Protein AF-0000000069408053 (afdb_homodimer)

Foldseek 3Di:
DPPPPPVPVQAAEEEEEEAELAPVCPPVNSVVVLVVVLVVLVVHPQLVPRYFYWYWYDAPDIDTQAARPRDRDSVVVNVSSVPDDRDYHHHPLVNSVCCCVPPRCDVVRPHDPVHYYHYDYDPVNVVVVVVVVVVVVVVD/DPPPPPPPVQAAEEEEEEAELAPVCPPVNSVVVLVVVLVVLVPHPQLVPRYFYWYWYDAPDIDTQAARPRDRDSVVVNVSSVPDDRDYHHHPLVNSVCCCVPPRCDVVRPHDPVHYYHYDYDPVNVVVVVVVVVVVVVVD

Secondary structure (DSSP, 8-state):
------------EEEEEEEE-SGGGHHHHHHHHHHHHHHHHHHS-TTTTSEEEEEEEESSSEEEEE-TTS-SSHHHHHHHHHTPPP------HHHHHHHIIIIISSGGGT--TTS-EEEEE-HHHHHHHHHHHHHHHHH-/------------EEEEEEEE-SGGGHHHHHHHHHHHHHHHHHHS-TTTTSEEEEEEEESSSEEEEE-TTS-SSHHHHHHHHHTPPP------HHHHHHHIIIIISSGGGT--TTS-EEEEE-HHHHHHHHHHHHHHHHH-

pLDDT: mean 85.78, std 17.37, range [21.14, 98.81]

Radius of gyration: 17.96 Å; Cα contacts (8 Å, |Δi|>4): 522; chains: 2; bounding box: 40×48×62 Å

Solvent-accessible surface area (backbone atoms only — not comparable to full-atom values): 14972 Å² total; per-residue (Å²): 130,77,76,65,74,65,76,64,76,65,54,53,30,38,33,38,40,43,41,61,33,17,50,89,54,39,70,70,53,41,50,43,52,48,53,43,51,43,56,48,49,72,64,47,49,25,69,81,64,32,33,32,57,23,34,34,39,18,13,65,56,66,44,80,72,41,42,27,64,69,56,67,40,49,66,55,47,43,55,53,55,74,62,61,76,84,75,40,50,49,78,33,51,63,57,36,52,50,42,47,58,72,54,44,63,26,63,92,30,46,38,51,90,91,38,51,55,39,51,38,41,30,50,63,47,47,51,52,26,48,53,37,42,53,53,54,58,72,73,107,131,80,75,64,75,63,76,65,77,65,53,54,29,39,34,37,38,44,41,61,34,17,50,90,54,39,71,69,53,44,52,43,52,48,51,44,50,43,56,48,49,73,63,48,49,25,68,81,64,33,32,32,55,23,33,33,38,18,12,64,56,68,44,79,73,44,44,28,65,69,56,68,40,51,66,55,47,43,53,52,55,74,60,61,75,83,74,41,51,48,79,34,52,64,57,38,52,50,42,46,58,74,53,45,65,27,65,92,29,46,37,52,91,92,38,52,56,38,51,40,40,32,51,64,48,47,51,52,25,49,53,39,40,52,52,53,58,72,75,105

Nearest PDB structures (foldseek):
  4neh-assembly1_A  TM=9.226E-01  e=5.381E-08  Homo sapiens
  4dmu-assembly5_J  TM=8.460E-01  e=9.816E-07  Homo sapiens
  1m10-assembly1_A  TM=8.809E-01  e=1.542E-06  Homo sapiens
  8zjf-assembly1_A  TM=8.168E-01  e=1.191E-06  Homo sapiens
  1ijb-assembly1_A  TM=8.916E-01  e=4.926E-06  Homo sapiens

Organism: NCBI:txid2607531

Structure (mmCIF, N/CA/C/O backbone):
data_AF-0000000069408053-model_v1
#
loop_
_entity.id
_entity.type
_entity.pdbx_description
1 polymer 'Collagen alpha-1(XIV) chain-like isoform X2'
#
loop_
_atom_site.group_PDB
_atom_site.id
_atom_site.type_symbol
_atom_site.label_atom_id
_atom_site.label_alt_id
_atom_site.label_comp_id
_atom_site.label_asym_id
_atom_site.label_entity_id
_atom_site.label_seq_id
_atom_site.pdbx_PDB_ins_code
_atom_site.Cartn_x
_atom_site.Cartn_y
_atom_site.Cartn_z
_atom_site.occupancy
_atom_site.B_iso_or_equiv
_atom_site.auth_seq_id
_atom_site.auth_comp_id
_atom_site.auth_asym_id
_atom_site.auth_atom_id
_atom_site.pdbx_PDB_model_num
ATOM 1 N N . MET A 1 1 ? -5.301 24.938 -27.953 1 21.14 1 MET A N 1
ATOM 2 C CA . MET A 1 1 ? -4.602 25.016 -26.672 1 21.14 1 MET A CA 1
ATOM 3 C C . MET A 1 1 ? -4.613 23.672 -25.953 1 21.14 1 MET A C 1
ATOM 5 O O . MET A 1 1 ? -5.652 23.25 -25.453 1 21.14 1 MET A O 1
ATOM 9 N N . THR A 1 2 ? -3.906 22.719 -26.469 1 25.31 2 THR A N 1
ATOM 10 C CA . THR A 1 2 ? -3.824 21.328 -26.047 1 25.31 2 THR A CA 1
ATOM 11 C C . THR A 1 2 ? -3.465 21.234 -24.562 1 25.31 2 THR A C 1
ATOM 13 O O . THR A 1 2 ? -2.553 21.922 -24.094 1 25.31 2 THR A O 1
ATOM 16 N N . THR A 1 3 ? -4.43 21.281 -23.719 1 26.8 3 THR A N 1
ATOM 17 C CA . THR A 1 3 ? -4.223 21.156 -22.281 1 26.8 3 THR A CA 1
ATOM 18 C C . THR A 1 3 ? -3.199 20.062 -21.969 1 26.8 3 THR A C 1
ATOM 20 O O . THR A 1 3 ? -3.377 18.906 -22.359 1 26.8 3 THR A O 1
ATOM 23 N N . LYS A 1 4 ? -1.946 20.422 -22.234 1 25.92 4 LYS A N 1
ATOM 24 C CA . LYS A 1 4 ? -0.825 19.547 -21.891 1 25.92 4 LYS A CA 1
ATOM 25 C C . LYS A 1 4 ? -1.098 18.781 -20.609 1 25.92 4 LYS A C 1
ATOM 27 O O . LYS A 1 4 ? -1.439 19.375 -19.578 1 25.92 4 LYS A O 1
ATOM 32 N N . ARG A 1 5 ? -1.785 17.703 -20.672 1 30.45 5 ARG A N 1
ATOM 33 C CA . ARG A 1 5 ? -1.717 16.859 -19.484 1 30.45 5 ARG A CA 1
ATOM 34 C C . ARG A 1 5 ? -0.388 17.047 -18.766 1 30.45 5 ARG A C 1
ATOM 36 O O . ARG A 1 5 ? 0.677 16.828 -19.344 1 30.45 5 ARG A O 1
ATOM 43 N N . GLY A 1 6 ? -0.133 18.172 -18.172 1 31.03 6 GLY A N 1
ATOM 44 C CA . GLY A 1 6 ? 1.115 18.422 -17.469 1 31.03 6 GLY A CA 1
ATOM 45 C C . GLY A 1 6 ? 1.799 17.156 -16.984 1 31.03 6 GLY A C 1
ATOM 46 O O . GLY A 1 6 ? 1.146 16.125 -16.797 1 31.03 6 GLY A O 1
ATOM 47 N N . ASP A 1 7 ? 3.088 16.906 -17.438 1 34.47 7 ASP A N 1
ATOM 48 C CA . ASP A 1 7 ? 4.016 15.875 -16.969 1 34.47 7 ASP A CA 1
ATOM 49 C C . ASP A 1 7 ? 3.775 15.539 -15.5 1 34.47 7 ASP A C 1
ATOM 51 O O . ASP A 1 7 ? 3.938 16.391 -14.633 1 34.47 7 ASP A O 1
ATOM 55 N N . CYS A 1 8 ? 2.635 15.25 -15.156 1 38.16 8 CYS A N 1
ATOM 56 C CA . CYS A 1 8 ? 2.531 14.805 -13.773 1 38.16 8 CYS A CA 1
ATOM 57 C C . CYS A 1 8 ? 3.889 14.352 -13.242 1 38.16 8 CYS A C 1
ATOM 59 O O . CYS A 1 8 ? 4.531 13.484 -13.828 1 38.16 8 CYS A O 1
ATOM 61 N N . GLY A 1 9 ? 4.785 15.258 -13.117 1 42.94 9 GLY A N 1
ATOM 62 C CA . GLY A 1 9 ? 6.066 14.898 -12.531 1 42.94 9 GLY A CA 1
ATOM 63 C C . GLY A 1 9 ? 6.031 13.586 -11.773 1 42.94 9 GLY A C 1
ATOM 64 O O . GLY A 1 9 ? 5.438 13.492 -10.703 1 42.94 9 GLY A O 1
ATOM 65 N N . ALA A 1 10 ? 5.98 12.492 -12.586 1 54.16 10 ALA A N 1
ATOM 66 C CA . ALA A 1 10 ? 5.988 11.102 -12.141 1 54.16 10 ALA A CA 1
ATOM 67 C C . ALA A 1 10 ? 6.98 10.898 -11 1 54.16 10 ALA A C 1
ATOM 69 O O . ALA A 1 10 ? 8.086 11.445 -11.023 1 54.16 10 ALA A O 1
ATOM 70 N N . THR A 1 11 ? 6.398 10.75 -9.805 1 68.94 11 THR A N 1
ATOM 71 C CA . THR A 1 11 ? 7.223 10.508 -8.625 1 68.94 11 THR A CA 1
ATOM 72 C C . THR A 1 11 ? 7.895 9.141 -8.703 1 68.94 11 THR A C 1
ATOM 74 O O . THR A 1 11 ? 7.285 8.172 -9.156 1 68.94 11 THR A O 1
ATOM 77 N N . GLU A 1 12 ? 9.211 9.219 -8.625 1 85.19 12 GLU A N 1
ATOM 78 C CA . GLU A 1 12 ? 10.023 8.008 -8.594 1 85.19 12 GLU A CA 1
ATOM 79 C C . GLU A 1 12 ? 9.711 7.164 -7.363 1 85.19 12 GLU A C 1
ATOM 81 O O . GLU A 1 12 ? 9.531 7.703 -6.266 1 85.19 12 GLU A O 1
ATOM 86 N N . SER A 1 13 ? 9.453 5.93 -7.645 1 90 13 SER A N 1
ATOM 87 C CA . SER A 1 13 ? 9.219 5.066 -6.492 1 90 13 SER A CA 1
ATOM 88 C C . SER A 1 13 ? 9.508 3.607 -6.824 1 90 13 SER A C 1
ATOM 90 O O . SER A 1 13 ? 9.422 3.199 -7.984 1 90 13 SER A O 1
ATOM 92 N N . ASP A 1 14 ? 9.984 2.91 -5.828 1 92.75 14 ASP A N 1
ATOM 93 C CA . ASP A 1 14 ? 10.094 1.455 -5.883 1 92.75 14 ASP A CA 1
ATOM 94 C C . ASP A 1 14 ? 8.977 0.79 -5.078 1 92.75 14 ASP A C 1
ATOM 96 O O . ASP A 1 14 ? 8.891 0.97 -3.863 1 92.75 14 ASP A O 1
ATOM 100 N N . ILE A 1 15 ? 8.102 0.075 -5.82 1 93.25 15 ILE A N 1
ATOM 101 C CA . ILE A 1 15 ? 6.898 -0.473 -5.211 1 93.25 15 ILE A CA 1
ATOM 102 C C . ILE A 1 15 ? 6.969 -1.998 -5.207 1 93.25 15 ILE A C 1
ATOM 104 O O . ILE A 1 15 ? 7.266 -2.615 -6.23 1 93.25 15 ILE A O 1
ATOM 108 N N . ILE A 1 16 ? 6.754 -2.615 -4.047 1 94.69 16 ILE A N 1
ATOM 109 C CA . ILE A 1 16 ? 6.637 -4.066 -3.975 1 94.69 16 ILE A CA 1
ATOM 110 C C . ILE A 1 16 ? 5.242 -4.449 -3.484 1 94.69 16 ILE A C 1
ATOM 112 O O . ILE A 1 16 ? 4.793 -3.973 -2.439 1 94.69 16 ILE A O 1
ATOM 116 N N . PHE A 1 17 ? 4.574 -5.277 -4.227 1 94.56 17 PHE A N 1
ATOM 117 C CA . PHE A 1 17 ? 3.295 -5.852 -3.834 1 94.56 17 PHE A CA 1
ATOM 118 C C . PHE A 1 17 ? 3.496 -7.184 -3.123 1 94.56 17 PHE A C 1
ATOM 120 O O . PHE A 1 17 ? 4.074 -8.117 -3.688 1 94.56 17 PHE A O 1
ATOM 127 N N . ILE A 1 18 ? 3.053 -7.25 -1.875 1 93.06 18 ILE A N 1
ATOM 128 C CA . ILE A 1 18 ? 3.021 -8.516 -1.157 1 93.06 18 ILE A CA 1
ATOM 129 C C . ILE A 1 18 ? 1.614 -9.109 -1.213 1 93.06 18 ILE A C 1
ATOM 131 O O . ILE A 1 18 ? 0.67 -8.531 -0.67 1 93.06 18 ILE A O 1
ATOM 135 N N . LEU A 1 19 ? 1.48 -10.273 -1.811 1 95.19 19 LEU A N 1
ATOM 136 C CA . LEU A 1 19 ? 0.187 -10.875 -2.123 1 95.19 19 LEU A CA 1
ATOM 137 C C . LEU A 1 19 ? -0.053 -12.125 -1.282 1 95.19 19 LEU A C 1
ATOM 139 O O . LEU A 1 19 ? 0.854 -12.938 -1.101 1 95.19 19 LEU A O 1
ATOM 143 N N . ASP A 1 20 ? -1.24 -12.203 -0.777 1 94.31 20 ASP A N 1
ATOM 144 C CA . ASP A 1 20 ? -1.707 -13.359 -0.009 1 94.31 20 ASP A CA 1
ATOM 145 C C . ASP A 1 20 ? -2.59 -14.266 -0.862 1 94.31 20 ASP A C 1
ATOM 147 O O . ASP A 1 20 ? -3.635 -13.836 -1.354 1 94.31 20 ASP A O 1
ATOM 151 N N . SER A 1 21 ? -2.154 -15.469 -1.047 1 96.75 21 SER A N 1
ATOM 152 C CA . SER A 1 21 ? -3.006 -16.422 -1.758 1 96.75 21 SER A CA 1
ATOM 153 C C . SER A 1 21 ? -3.453 -17.547 -0.842 1 96.75 21 SER A C 1
ATOM 155 O O . SER A 1 21 ? -3.777 -18.641 -1.312 1 96.75 21 SER A O 1
ATOM 157 N N . SER A 1 22 ? -3.309 -17.25 0.481 1 95.19 22 SER A N 1
ATOM 158 C CA . SER A 1 22 ? -3.799 -18.25 1.418 1 95.19 22 SER A CA 1
ATOM 159 C C . SER A 1 22 ? -5.281 -18.531 1.204 1 95.19 22 SER A C 1
ATOM 161 O O . SER A 1 22 ? -6.008 -17.688 0.669 1 95.19 22 SER A O 1
ATOM 163 N N . THR A 1 23 ? -5.727 -19.672 1.667 1 95 23 THR A N 1
ATOM 164 C CA . THR A 1 23 ? -7.07 -20.172 1.384 1 95 23 THR A CA 1
ATOM 165 C C . THR A 1 23 ? -8.125 -19.188 1.875 1 95 23 THR A C 1
ATOM 167 O O . THR A 1 23 ? -9.18 -19.031 1.25 1 95 23 THR A O 1
ATOM 170 N N . SER A 1 24 ? -7.898 -18.469 2.977 1 90 24 SER A N 1
ATOM 171 C CA . SER A 1 24 ? -8.875 -17.547 3.549 1 90 24 SER A CA 1
ATOM 172 C C . SER A 1 24 ? -9.18 -16.406 2.594 1 90 24 SER A C 1
ATOM 174 O O . SER A 1 24 ? -10.234 -15.773 2.686 1 90 24 SER A O 1
ATOM 176 N N . VAL A 1 25 ? -8.32 -15.93 1.679 1 89.62 25 VAL A N 1
ATOM 177 C CA . VAL A 1 25 ? -8.5 -14.836 0.729 1 89.62 25 VAL A CA 1
ATOM 178 C C . VAL A 1 25 ? -9.469 -15.266 -0.373 1 89.62 25 VAL A C 1
ATOM 180 O O . VAL A 1 25 ? -10.203 -14.438 -0.919 1 89.62 25 VAL A O 1
ATOM 183 N N . GLN A 1 26 ? -9.734 -16.312 -0.604 1 91.12 26 GLN A N 1
ATOM 184 C CA . GLN A 1 26 ? -10.555 -16.891 -1.666 1 91.12 26 GLN A CA 1
ATOM 185 C C . GLN A 1 26 ? -10.094 -16.406 -3.039 1 91.12 26 GLN A C 1
ATOM 187 O O . GLN A 1 26 ? -9.633 -15.281 -3.184 1 91.12 26 GLN A O 1
ATOM 192 N N . GLU A 1 27 ? -10.32 -17.234 -4.012 1 93.44 27 GLU A N 1
ATOM 193 C CA . GLU A 1 27 ? -9.781 -17.031 -5.352 1 93.44 27 GLU A CA 1
ATOM 194 C C . GLU A 1 27 ? -10.375 -15.789 -6 1 93.44 27 GLU A C 1
ATOM 196 O O . GLU A 1 27 ? -9.664 -15.039 -6.68 1 93.44 27 GLU A O 1
ATOM 201 N N . GLU A 1 28 ? -11.57 -15.547 -5.758 1 90.38 28 GLU A N 1
ATOM 202 C CA . GLU A 1 28 ? -12.234 -14.391 -6.348 1 90.38 28 GLU A CA 1
ATOM 203 C C . GLU A 1 28 ? -11.602 -13.086 -5.863 1 90.38 28 GLU A C 1
ATOM 205 O O . GLU A 1 28 ? -11.367 -12.172 -6.66 1 90.38 28 GLU A O 1
ATOM 210 N N . ASN A 1 29 ? -11.305 -13 -4.582 1 87.31 29 ASN A N 1
ATOM 211 C CA . ASN A 1 29 ? -10.695 -11.797 -4.016 1 87.31 29 ASN A CA 1
ATOM 212 C C . ASN A 1 29 ? -9.242 -11.648 -4.453 1 87.31 29 ASN A C 1
ATOM 214 O O . ASN A 1 29 ? -8.75 -10.523 -4.621 1 87.31 29 ASN A O 1
ATOM 218 N N . PHE A 1 30 ? -8.656 -12.734 -4.648 1 93.06 30 PHE A N 1
ATOM 219 C CA . PHE A 1 30 ? -7.289 -12.695 -5.164 1 93.06 30 PHE A CA 1
ATOM 220 C C . PHE A 1 30 ? -7.258 -12.109 -6.57 1 93.06 30 PHE A C 1
ATOM 222 O O . PHE A 1 30 ? -6.41 -11.266 -6.879 1 93.06 30 PHE A O 1
ATOM 229 N N . LYS A 1 31 ? -8.18 -12.477 -7.398 1 92.06 31 LYS A N 1
ATOM 230 C CA . LYS A 1 31 ? -8.273 -11.938 -8.758 1 92.06 31 LYS A CA 1
ATOM 231 C C . LYS A 1 31 ? -8.562 -10.445 -8.734 1 92.06 31 LYS A C 1
ATOM 233 O O . LYS A 1 31 ? -8.023 -9.695 -9.555 1 92.06 31 LYS A O 1
ATOM 238 N N . LYS A 1 32 ? -9.367 -10.086 -7.797 1 87.12 32 LYS A N 1
ATOM 239 C CA . LYS A 1 32 ? -9.633 -8.656 -7.645 1 87.12 32 LYS A CA 1
ATOM 240 C C . LYS A 1 32 ? -8.367 -7.891 -7.297 1 87.12 32 LYS A C 1
ATOM 242 O O . LYS A 1 32 ? -8.156 -6.777 -7.777 1 87.12 32 LYS A O 1
ATOM 247 N N . MET A 1 33 ? -7.574 -8.477 -6.43 1 88.81 33 MET A N 1
ATOM 248 C CA . MET A 1 33 ? -6.309 -7.848 -6.055 1 88.81 33 MET A CA 1
ATOM 249 C C . MET A 1 33 ? -5.383 -7.723 -7.258 1 88.81 33 MET A C 1
ATOM 251 O O . MET A 1 33 ? -4.75 -6.688 -7.453 1 88.81 33 MET A O 1
ATOM 255 N N . LEU A 1 34 ? -5.32 -8.758 -8.094 1 93.38 34 LEU A N 1
ATOM 256 C CA . LEU A 1 34 ? -4.484 -8.688 -9.281 1 93.38 34 LEU A CA 1
ATOM 257 C C . LEU A 1 34 ? -4.973 -7.598 -10.227 1 93.38 34 LEU A C 1
ATOM 259 O O . LEU A 1 34 ? -4.168 -6.844 -10.781 1 93.38 34 LEU A O 1
ATOM 263 N N . ASN A 1 35 ? -6.207 -7.504 -10.414 1 89.44 35 ASN A N 1
ATOM 264 C CA . ASN A 1 35 ? -6.77 -6.477 -11.281 1 89.44 35 ASN A CA 1
ATOM 265 C C . ASN A 1 35 ? -6.477 -5.074 -10.758 1 89.44 35 ASN A C 1
ATOM 267 O O . ASN A 1 35 ? -6.246 -4.152 -11.539 1 89.44 35 ASN A O 1
ATOM 271 N N . PHE A 1 36 ? -6.539 -4.996 -9.484 1 84.5 36 PHE A N 1
ATOM 272 C CA . PHE A 1 36 ? -6.16 -3.725 -8.875 1 84.5 36 PHE A CA 1
ATOM 273 C C . PHE A 1 36 ? -4.719 -3.367 -9.234 1 84.5 36 PHE A C 1
ATOM 275 O O . PHE A 1 36 ? -4.426 -2.217 -9.562 1 84.5 36 PHE A O 1
ATOM 282 N N . ILE A 1 37 ? -3.871 -4.289 -9.094 1 91 37 ILE A N 1
ATOM 283 C CA . ILE A 1 37 ? -2.465 -4.043 -9.391 1 91 37 ILE A CA 1
ATOM 284 C C . ILE A 1 37 ? -2.312 -3.666 -10.867 1 91 37 ILE A C 1
ATOM 286 O O . ILE A 1 37 ? -1.558 -2.75 -11.203 1 91 37 ILE A O 1
ATOM 290 N N . VAL A 1 38 ? -3.025 -4.324 -11.727 1 91.5 38 VAL A N 1
ATOM 291 C CA . VAL A 1 38 ? -2.979 -4.016 -13.148 1 91.5 38 VAL A CA 1
ATOM 292 C C . VAL A 1 38 ? -3.43 -2.572 -13.375 1 91.5 38 VAL A C 1
ATOM 294 O O . VAL A 1 38 ? -2.801 -1.833 -14.141 1 91.5 38 VAL A O 1
ATOM 297 N N . ASP A 1 39 ? -4.496 -2.193 -12.766 1 85.25 39 ASP A N 1
ATOM 298 C CA . ASP A 1 39 ? -4.973 -0.819 -12.883 1 85.25 39 ASP A CA 1
ATOM 299 C C . ASP A 1 39 ? -3.916 0.176 -12.414 1 85.25 39 ASP A C 1
ATOM 301 O O . ASP A 1 39 ? -3.701 1.209 -13.055 1 85.25 39 ASP A O 1
ATOM 305 N N . PHE A 1 40 ? -3.336 -0.167 -11.375 1 84.44 40 PHE A N 1
ATOM 306 C CA . PHE A 1 40 ? -2.287 0.69 -10.828 1 84.44 40 PHE A CA 1
ATOM 307 C C . PHE A 1 40 ? -1.117 0.792 -11.805 1 84.44 40 PHE A C 1
ATOM 309 O O . PHE A 1 40 ? -0.639 1.89 -12.094 1 84.44 40 PHE A O 1
ATOM 316 N N . VAL A 1 41 ? -0.675 -0.282 -12.242 1 91 41 VAL A N 1
ATOM 317 C CA . VAL A 1 41 ? 0.458 -0.355 -13.156 1 91 41 VAL A CA 1
ATOM 318 C C . VAL A 1 41 ? 0.144 0.424 -14.43 1 91 41 VAL A C 1
ATOM 320 O O . VAL A 1 41 ? 1.012 1.108 -14.977 1 91 41 VAL A O 1
ATOM 323 N N . SER A 1 42 ? -1.002 0.384 -14.859 1 88.62 42 SER A N 1
ATOM 324 C CA . SER A 1 42 ? -1.419 1.07 -16.078 1 88.62 42 SER A CA 1
ATOM 325 C C . SER A 1 42 ? -1.326 2.584 -15.914 1 88.62 42 SER A C 1
ATOM 327 O O . SER A 1 42 ? -1.133 3.307 -16.891 1 88.62 42 SER A O 1
ATOM 329 N N . ALA A 1 43 ? -1.364 3.035 -14.727 1 82.62 43 ALA A N 1
ATOM 330 C CA . ALA A 1 43 ? -1.342 4.473 -14.469 1 82.62 43 ALA A CA 1
ATOM 331 C C . ALA A 1 43 ? 0.06 4.941 -14.086 1 82.62 43 ALA A C 1
ATOM 333 O O . ALA A 1 43 ? 0.353 6.137 -14.117 1 82.62 43 ALA A O 1
ATOM 334 N N . ALA A 1 44 ? 0.925 4.016 -13.711 1 86.5 44 ALA A N 1
ATOM 335 C CA . ALA A 1 44 ? 2.244 4.34 -13.18 1 86.5 44 ALA A CA 1
ATOM 336 C C . ALA A 1 44 ? 3.227 4.664 -14.297 1 86.5 44 ALA A C 1
ATOM 338 O O . ALA A 1 44 ? 3.088 4.164 -15.422 1 86.5 44 ALA A O 1
ATOM 339 N N . SER A 1 45 ? 4.188 5.473 -14 1 89.31 45 SER A N 1
ATOM 340 C CA . SER A 1 45 ? 5.227 5.871 -14.938 1 89.31 45 SER A CA 1
ATOM 341 C C . SER A 1 45 ? 6.363 4.855 -14.969 1 89.31 45 SER A C 1
ATOM 343 O O . SER A 1 45 ? 7.5 5.176 -14.617 1 89.31 45 SER A O 1
ATOM 345 N N . ILE A 1 46 ? 6.125 3.738 -15.562 1 93.31 46 ILE A N 1
ATOM 346 C CA . ILE A 1 46 ? 7.09 2.643 -15.578 1 93.31 46 ILE A CA 1
ATOM 347 C C . ILE A 1 46 ? 7.996 2.77 -16.797 1 93.31 46 ILE A C 1
ATOM 349 O O . ILE A 1 46 ? 9.219 2.652 -16.688 1 93.31 46 ILE A O 1
ATOM 353 N N . ASP A 1 47 ? 7.453 3.129 -17.875 1 93.69 47 ASP A N 1
ATOM 354 C CA . ASP A 1 47 ? 8.164 3.102 -19.156 1 93.69 47 ASP A CA 1
ATOM 355 C C . ASP A 1 47 ? 9.289 4.137 -19.172 1 93.69 47 ASP A C 1
ATOM 357 O O . ASP A 1 47 ? 10.289 3.957 -19.875 1 93.69 47 ASP A O 1
ATOM 361 N N . ASN A 1 48 ? 9.156 5.148 -18.312 1 92.31 48 ASN A N 1
ATOM 362 C CA . ASN A 1 48 ? 10.211 6.16 -18.281 1 92.31 48 ASN A CA 1
ATOM 363 C C . ASN A 1 48 ? 11.203 5.898 -17.156 1 92.31 48 ASN A C 1
ATOM 365 O O . ASN A 1 48 ? 12.117 6.695 -16.922 1 92.31 48 ASN A O 1
ATOM 369 N N . GLY A 1 49 ? 11.008 4.84 -16.438 1 91.94 49 GLY A N 1
ATOM 370 C CA . GLY A 1 49 ? 11.961 4.438 -15.414 1 91.94 49 GLY A CA 1
ATOM 371 C C . GLY A 1 49 ? 11.672 5.047 -14.055 1 91.94 49 GLY A C 1
ATOM 372 O O . GLY A 1 49 ? 12.383 4.777 -13.086 1 91.94 49 GLY A O 1
ATOM 373 N N . ASN A 1 50 ? 10.586 5.777 -13.914 1 91.56 50 ASN A N 1
ATOM 374 C CA . ASN A 1 50 ? 10.281 6.457 -12.656 1 91.56 50 ASN A CA 1
ATOM 375 C C . ASN A 1 50 ? 9.781 5.48 -11.594 1 91.56 50 ASN A C 1
ATOM 377 O O . ASN A 1 50 ? 10.07 5.645 -10.406 1 91.56 50 ASN A O 1
ATOM 381 N N . VAL A 1 51 ? 9.055 4.5 -12.039 1 93.31 51 VAL A N 1
ATOM 382 C CA . VAL A 1 51 ? 8.469 3.551 -11.102 1 93.31 51 VAL A CA 1
ATOM 383 C C . VAL A 1 51 ? 8.953 2.139 -11.422 1 93.31 51 VAL A C 1
ATOM 385 O O . VAL A 1 51 ? 8.961 1.729 -12.586 1 93.31 51 VAL A O 1
ATOM 388 N N . ARG A 1 52 ? 9.438 1.452 -10.422 1 96.12 52 ARG A N 1
ATOM 389 C CA . ARG A 1 52 ? 9.727 0.024 -10.508 1 96.12 52 ARG A CA 1
ATOM 390 C C . ARG A 1 52 ? 8.773 -0.781 -9.633 1 96.12 52 ARG A C 1
ATOM 392 O O . ARG A 1 52 ? 8.422 -0.349 -8.531 1 96.12 52 ARG A O 1
ATOM 399 N N . ILE A 1 53 ? 8.438 -1.941 -10.188 1 96.94 53 ILE A N 1
ATOM 400 C CA . ILE A 1 53 ? 7.465 -2.775 -9.492 1 96.94 53 ILE A CA 1
ATOM 401 C C . ILE A 1 53 ? 8.062 -4.156 -9.227 1 96.94 53 ILE A C 1
ATOM 403 O O . ILE A 1 53 ? 8.742 -4.719 -10.094 1 96.94 53 ILE A O 1
ATOM 407 N N . GLY A 1 54 ? 7.941 -4.656 -8.047 1 98.12 54 GLY A N 1
ATOM 408 C CA . GLY A 1 54 ? 8.156 -6.051 -7.707 1 98.12 54 GLY A CA 1
ATOM 409 C C . GLY A 1 54 ? 6.957 -6.695 -7.043 1 98.12 54 GLY A C 1
ATOM 410 O O . GLY A 1 54 ? 6.02 -6.004 -6.641 1 98.12 54 GLY A O 1
ATOM 411 N N . ALA A 1 55 ? 7 -8.055 -6.93 1 98.31 55 ALA A N 1
ATOM 412 C CA . ALA A 1 55 ? 5.891 -8.758 -6.301 1 98.31 55 ALA A CA 1
ATOM 413 C C . ALA A 1 55 ? 6.371 -10.031 -5.609 1 98.31 55 ALA A C 1
ATOM 415 O O . ALA A 1 55 ? 7.234 -10.742 -6.129 1 98.31 55 ALA A O 1
ATOM 416 N N . VAL A 1 56 ? 5.801 -10.227 -4.488 1 97.81 56 VAL A N 1
ATOM 417 C CA . VAL A 1 56 ? 6.031 -11.453 -3.74 1 97.81 56 VAL A CA 1
ATOM 418 C C . VAL A 1 56 ? 4.691 -12.055 -3.307 1 97.81 56 VAL A C 1
ATOM 420 O O . VAL A 1 56 ? 3.76 -11.32 -2.965 1 97.81 56 VAL A O 1
ATOM 423 N N . LEU A 1 57 ? 4.609 -13.352 -3.447 1 98.06 57 LEU A N 1
ATOM 424 C CA . LEU A 1 57 ? 3.414 -14.117 -3.117 1 98.06 57 LEU A CA 1
ATOM 425 C C . LEU A 1 57 ? 3.662 -15.023 -1.915 1 98.06 57 LEU A C 1
ATOM 427 O O . LEU A 1 57 ? 4.711 -15.664 -1.82 1 98.06 57 LEU A O 1
ATOM 431 N N . TYR A 1 58 ? 2.691 -14.984 -0.963 1 95.69 58 TYR A N 1
ATOM 432 C CA . TYR A 1 58 ? 2.842 -15.953 0.119 1 95.69 58 TYR A CA 1
ATOM 433 C C . TYR A 1 58 ? 1.528 -16.688 0.384 1 95.69 58 TYR A C 1
ATOM 435 O O . TYR A 1 58 ? 0.449 -16.125 0.176 1 95.69 58 TYR A O 1
ATOM 443 N N . SER A 1 59 ? 1.605 -17.875 0.706 1 96.19 59 SER A N 1
ATOM 444 C CA . SER A 1 59 ? 0.655 -18.734 1.407 1 96.19 59 SER A CA 1
ATOM 445 C C . SER A 1 59 ? 1.342 -19.547 2.506 1 96.19 59 SER A C 1
ATOM 447 O O . SER A 1 59 ? 1.745 -18.984 3.529 1 96.19 59 SER A O 1
ATOM 449 N N . SER A 1 60 ? 1.525 -20.938 2.256 1 97 60 SER A N 1
ATOM 450 C CA . SER A 1 60 ? 2.396 -21.719 3.133 1 97 60 SER A CA 1
ATOM 451 C C . SER A 1 60 ? 3.865 -21.422 2.848 1 97 60 SER A C 1
ATOM 453 O O . SER A 1 60 ? 4.66 -21.25 3.775 1 97 60 SER A O 1
ATOM 455 N N . ASP A 1 61 ? 4.09 -21.281 1.604 1 97.69 61 ASP A N 1
ATOM 456 C CA . ASP A 1 61 ? 5.426 -20.891 1.148 1 97.69 61 ASP A CA 1
ATOM 457 C C . ASP A 1 61 ? 5.434 -19.469 0.619 1 97.69 61 ASP A C 1
ATOM 459 O O . ASP A 1 61 ? 4.379 -18.859 0.414 1 97.69 61 ASP A O 1
ATOM 463 N N . VAL A 1 62 ? 6.676 -18.984 0.527 1 97.69 62 VAL A N 1
ATOM 464 C CA . VAL A 1 62 ? 6.879 -17.672 -0.061 1 97.69 62 VAL A CA 1
ATOM 465 C C . VAL A 1 62 ? 7.574 -17.812 -1.414 1 97.69 62 VAL A C 1
ATOM 467 O O . VAL A 1 62 ? 8.547 -18.562 -1.548 1 97.69 62 VAL A O 1
ATOM 470 N N . LYS A 1 63 ? 7.035 -17.141 -2.398 1 98.5 63 LYS A N 1
ATOM 471 C CA . LYS A 1 63 ? 7.629 -17.156 -3.73 1 98.5 63 LYS A CA 1
ATOM 472 C C . LYS A 1 63 ? 7.758 -15.742 -4.289 1 98.5 63 LYS A C 1
ATOM 474 O O . LYS A 1 63 ? 6.754 -15.047 -4.461 1 98.5 63 LYS A O 1
ATOM 479 N N . ILE A 1 64 ? 9.023 -15.383 -4.582 1 98.69 64 ILE A N 1
ATOM 480 C CA . ILE A 1 64 ? 9.227 -14.125 -5.293 1 98.69 64 ILE A CA 1
ATOM 481 C C . ILE A 1 64 ? 8.742 -14.266 -6.734 1 98.69 64 ILE A C 1
ATOM 483 O O . ILE A 1 64 ? 9.219 -15.133 -7.477 1 98.69 64 ILE A O 1
ATOM 487 N N . GLN A 1 65 ? 7.824 -13.445 -7.133 1 98.75 65 GLN A N 1
ATOM 488 C CA . GLN A 1 65 ? 7.289 -13.5 -8.484 1 98.75 65 GLN A CA 1
ATOM 489 C C . GLN A 1 65 ? 8.188 -12.758 -9.469 1 98.75 65 GLN A C 1
ATOM 491 O O . GLN A 1 65 ? 8.531 -13.289 -10.531 1 98.75 65 GLN A O 1
ATOM 496 N N . PHE A 1 66 ? 8.562 -11.477 -9.141 1 98.81 66 PHE A N 1
ATOM 497 C CA . PHE A 1 66 ? 9.562 -10.742 -9.906 1 98.81 66 PHE A CA 1
ATOM 498 C C . PHE A 1 66 ? 10.117 -9.578 -9.094 1 98.81 66 PHE A C 1
ATOM 500 O O . PHE A 1 66 ? 9.43 -9.031 -8.234 1 98.81 66 PHE A O 1
ATOM 507 N N . HIS A 1 67 ? 11.375 -9.305 -9.352 1 98.75 67 HIS A N 1
ATOM 508 C CA . HIS A 1 67 ? 12.078 -8.242 -8.648 1 98.75 67 HIS A CA 1
ATOM 509 C C . HIS A 1 67 ? 11.828 -6.887 -9.305 1 98.75 67 HIS A C 1
ATOM 511 O O . HIS A 1 67 ? 11.258 -6.82 -10.398 1 98.75 67 HIS A O 1
ATOM 517 N N . LEU A 1 68 ? 12.297 -5.871 -8.641 1 98.25 68 LEU A N 1
ATOM 518 C CA . LEU A 1 68 ? 12.117 -4.492 -9.086 1 98.25 68 LEU A CA 1
ATOM 519 C C . LEU A 1 68 ? 12.797 -4.258 -10.43 1 98.25 68 LEU A C 1
ATOM 521 O O . LEU A 1 68 ? 12.367 -3.412 -11.211 1 98.25 68 LEU A O 1
ATOM 525 N N . ASN A 1 69 ? 13.828 -5.027 -10.727 1 98.06 69 ASN A N 1
ATOM 526 C CA . ASN A 1 69 ? 14.578 -4.793 -11.953 1 98.06 69 ASN A CA 1
ATOM 527 C C . ASN A 1 69 ? 14.281 -5.855 -13.008 1 98.06 69 ASN A C 1
ATOM 529 O O . ASN A 1 69 ? 15.062 -6.047 -13.938 1 98.06 69 ASN A O 1
ATOM 533 N N . ALA A 1 70 ? 13.227 -6.562 -12.844 1 98.31 70 ALA A N 1
ATOM 534 C CA . ALA A 1 70 ? 12.898 -7.656 -13.75 1 98.31 70 ALA A CA 1
ATOM 535 C C . ALA A 1 70 ? 12.359 -7.129 -15.078 1 98.31 70 ALA A C 1
ATOM 537 O O . ALA A 1 70 ? 12.586 -7.73 -16.125 1 98.31 70 ALA A O 1
ATOM 538 N N . PHE A 1 71 ? 11.547 -6.051 -15.031 1 98.12 71 PHE A N 1
ATOM 539 C CA . PHE A 1 71 ? 10.859 -5.559 -16.219 1 98.12 71 PHE A CA 1
ATOM 540 C C . PHE A 1 71 ? 11.047 -4.055 -16.375 1 98.12 71 PHE A C 1
ATOM 542 O O . PHE A 1 71 ? 11.203 -3.338 -15.383 1 98.12 71 PHE A O 1
ATOM 549 N N . GLN A 1 72 ? 11.016 -3.58 -17.625 1 95.38 72 GLN A N 1
ATOM 550 C CA . GLN A 1 72 ? 11.25 -2.166 -17.906 1 95.38 72 GLN A CA 1
ATOM 551 C C . GLN A 1 72 ? 10.047 -1.533 -18.594 1 95.38 72 GLN A C 1
ATOM 553 O O . GLN A 1 72 ? 10.031 -0.324 -18.828 1 95.38 72 GLN A O 1
ATOM 558 N N . THR A 1 73 ? 9.008 -2.381 -18.859 1 97.12 73 THR A N 1
ATOM 559 C CA . THR A 1 73 ? 7.824 -1.815 -19.516 1 97.12 73 THR A CA 1
ATOM 560 C C . THR A 1 73 ? 6.559 -2.178 -18.734 1 97.12 73 THR A C 1
ATOM 562 O O . THR A 1 73 ? 6.508 -3.215 -18.078 1 97.12 73 THR A O 1
ATOM 565 N N . LYS A 1 74 ? 5.605 -1.339 -18.969 1 96.06 74 LYS A N 1
ATOM 566 C CA . LYS A 1 74 ? 4.293 -1.548 -18.359 1 96.06 74 LYS A CA 1
ATOM 567 C C . LYS A 1 74 ? 3.705 -2.895 -18.766 1 96.06 74 LYS A C 1
ATOM 569 O O . LYS A 1 74 ? 3.205 -3.641 -17.922 1 96.06 74 LYS A O 1
ATOM 574 N N . GLN A 1 75 ? 3.779 -3.174 -20 1 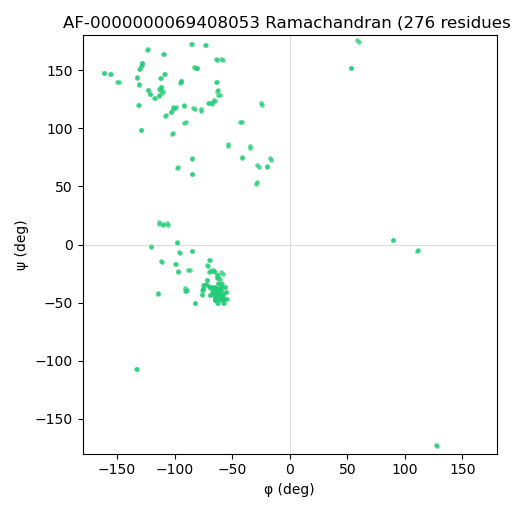97.94 75 GLN A N 1
ATOM 575 C CA . GLN A 1 75 ? 3.156 -4.387 -20.531 1 97.94 75 GLN A CA 1
ATOM 576 C C . GLN A 1 75 ? 3.809 -5.633 -19.938 1 97.94 75 GLN A C 1
ATOM 578 O O . GLN A 1 75 ? 3.121 -6.605 -19.609 1 97.94 75 GLN A O 1
ATOM 583 N N . GLU A 1 76 ? 5.109 -5.594 -19.781 1 98.5 76 GLU A N 1
ATOM 584 C CA . GLU A 1 76 ? 5.797 -6.73 -19.172 1 98.5 76 GLU A CA 1
ATOM 585 C C . GLU A 1 76 ? 5.332 -6.953 -17.734 1 98.5 76 GLU A C 1
ATOM 587 O O . GLU A 1 76 ? 5.125 -8.094 -17.312 1 98.5 76 GLU A O 1
ATOM 592 N N . VAL A 1 77 ? 5.195 -5.867 -17.016 1 98.38 77 VAL A N 1
ATOM 593 C CA . VAL A 1 77 ? 4.746 -5.969 -15.625 1 98.38 77 VAL A CA 1
ATOM 594 C C . VAL A 1 77 ? 3.316 -6.504 -15.586 1 98.38 77 VAL A C 1
ATOM 596 O O . VAL A 1 77 ? 3 -7.391 -14.789 1 98.38 77 VAL A O 1
ATOM 599 N N . ILE A 1 78 ? 2.461 -5.957 -16.438 1 97.94 78 ILE A N 1
ATOM 600 C CA . ILE A 1 78 ? 1.067 -6.383 -16.5 1 97.94 78 ILE A CA 1
ATOM 601 C C . ILE A 1 78 ? 0.996 -7.879 -16.797 1 97.94 78 ILE A C 1
ATOM 603 O O . ILE A 1 78 ? 0.294 -8.625 -16.094 1 97.94 78 ILE A O 1
ATOM 607 N N . ASP A 1 79 ? 1.766 -8.367 -17.719 1 98.5 79 ASP A N 1
ATOM 608 C CA . ASP A 1 79 ? 1.783 -9.781 -18.094 1 98.5 79 ASP A CA 1
ATOM 609 C C . ASP A 1 79 ? 2.242 -10.641 -16.922 1 98.5 79 ASP A C 1
ATOM 611 O O . ASP A 1 79 ? 1.674 -11.703 -16.656 1 98.5 79 ASP A O 1
ATOM 615 N N . ALA A 1 80 ? 3.25 -10.195 -16.25 1 98.62 80 ALA A N 1
ATOM 616 C CA . ALA A 1 80 ? 3.779 -10.938 -15.117 1 98.62 80 ALA A CA 1
ATOM 617 C C . ALA A 1 80 ? 2.752 -11.016 -13.992 1 98.62 80 ALA A C 1
ATOM 619 O O . ALA A 1 80 ? 2.59 -12.07 -13.359 1 98.62 80 ALA A O 1
ATOM 620 N N . VAL A 1 81 ? 2.074 -9.922 -13.734 1 97.88 81 VAL A N 1
ATOM 621 C CA . VAL A 1 81 ? 1.066 -9.867 -12.688 1 97.88 81 VAL A CA 1
ATOM 622 C C . VAL A 1 81 ? -0.059 -10.852 -12.992 1 97.88 81 VAL A C 1
ATOM 624 O O . VAL A 1 81 ? -0.489 -11.609 -12.117 1 97.88 81 VAL A O 1
ATOM 627 N N . LEU A 1 82 ? -0.499 -10.867 -14.219 1 97.5 82 LEU A N 1
ATOM 628 C CA . LEU A 1 82 ? -1.639 -11.68 -14.617 1 97.5 82 LEU A CA 1
ATOM 629 C C . LEU A 1 82 ? -1.28 -13.164 -14.586 1 97.5 82 LEU A C 1
ATOM 631 O O . LEU A 1 82 ? -2.166 -14.023 -14.609 1 97.5 82 LEU A O 1
ATOM 635 N N . GLN A 1 83 ? -0.006 -13.453 -14.492 1 98 83 GLN A N 1
ATOM 636 C CA . GLN A 1 83 ? 0.439 -14.836 -14.492 1 98 83 GLN A CA 1
ATOM 637 C C . GLN A 1 83 ? 0.632 -15.352 -13.07 1 98 83 GLN A C 1
ATOM 639 O O . GLN A 1 83 ? 0.899 -16.547 -12.859 1 98 83 GLN A O 1
ATOM 644 N N . ILE A 1 84 ? 0.512 -14.508 -12.07 1 98 84 ILE A N 1
ATOM 645 C CA . ILE A 1 84 ? 0.68 -14.953 -10.695 1 98 84 ILE A CA 1
ATOM 646 C C . ILE A 1 84 ? -0.438 -15.922 -10.328 1 98 84 ILE A C 1
ATOM 648 O O . ILE A 1 84 ? -1.62 -15.594 -10.445 1 98 84 ILE A O 1
ATOM 652 N N . PRO A 1 85 ? -0.075 -17.125 -9.875 1 97.81 85 PRO A N 1
ATOM 653 C CA . PRO A 1 85 ? -1.095 -18.125 -9.594 1 97.81 85 PRO A CA 1
ATOM 654 C C . PRO A 1 85 ? -1.724 -17.953 -8.211 1 97.81 85 PRO A C 1
ATOM 656 O O . PRO A 1 85 ? -1.095 -17.406 -7.305 1 97.81 85 PRO A O 1
ATOM 659 N N . TYR A 1 86 ? -2.975 -18.422 -8.164 1 97.25 86 TYR A N 1
ATOM 660 C CA . TYR A 1 86 ? -3.559 -18.656 -6.848 1 97.25 86 TYR A CA 1
ATOM 661 C C . TYR A 1 86 ? -3.141 -20.031 -6.305 1 97.25 86 TYR A C 1
ATOM 663 O O . TYR A 1 86 ? -3.441 -21.062 -6.906 1 97.25 86 TYR A O 1
ATOM 671 N N . VAL A 1 87 ? -2.398 -20.25 -5.156 1 95.5 87 VAL A N 1
ATOM 672 C CA . VAL A 1 87 ? -1.747 -21.484 -4.75 1 95.5 87 VAL A CA 1
ATOM 673 C C . VAL A 1 87 ? -2.449 -22.062 -3.521 1 95.5 87 VAL A C 1
ATOM 675 O O . VAL A 1 87 ? -2.334 -23.25 -3.232 1 95.5 87 VAL A O 1
ATOM 678 N N . TYR A 1 88 ? -3.303 -21.453 -2.748 1 92.94 88 TYR A N 1
ATOM 679 C CA . TYR A 1 88 ? -3.945 -21.875 -1.51 1 92.94 88 TYR A CA 1
ATOM 680 C C . TYR A 1 88 ? -2.906 -22.203 -0.442 1 92.94 88 TYR A C 1
ATOM 682 O O . TYR A 1 88 ? -1.702 -22.094 -0.684 1 92.94 88 TYR A O 1
ATOM 690 N N . GLY A 1 89 ? -3.348 -22.531 0.815 1 96.44 89 GLY A N 1
ATOM 691 C CA . GLY A 1 89 ? -2.455 -22.922 1.895 1 96.44 89 GLY A CA 1
ATOM 692 C C . GLY A 1 89 ? -2.652 -22.109 3.158 1 96.44 89 GLY A C 1
ATOM 693 O O . GLY A 1 89 ? -3.672 -21.438 3.314 1 96.44 89 GLY A O 1
ATOM 694 N N . SER A 1 90 ? -1.707 -22.359 4.109 1 95.81 90 SER A N 1
ATOM 695 C CA . SER A 1 90 ? -1.713 -21.594 5.352 1 95.81 90 SER A CA 1
ATOM 696 C C . SER A 1 90 ? -1.211 -20.172 5.133 1 95.81 90 SER A C 1
ATOM 698 O O . SER A 1 90 ? -0.9 -19.797 4.004 1 95.81 90 SER A O 1
ATOM 700 N N . THR A 1 91 ? -1.322 -19.359 6.105 1 92.06 91 THR A N 1
ATOM 701 C CA . THR A 1 91 ? -0.982 -17.953 6.02 1 92.06 91 THR A CA 1
ATOM 702 C C . THR A 1 91 ? 0.38 -17.688 6.656 1 92.06 91 THR A C 1
ATOM 704 O O . THR A 1 91 ? 0.476 -17.469 7.867 1 92.06 91 THR A O 1
ATOM 707 N N . ASN A 1 92 ? 1.427 -17.641 5.914 1 92.12 92 ASN A N 1
ATOM 708 C CA . ASN A 1 92 ? 2.768 -17.297 6.375 1 92.12 92 ASN A CA 1
ATOM 709 C C . ASN A 1 92 ? 3.096 -15.836 6.105 1 92.12 92 ASN A C 1
ATOM 711 O O . ASN A 1 92 ? 4.02 -15.531 5.348 1 92.12 92 ASN A O 1
ATOM 715 N N . THR A 1 93 ? 2.402 -14.945 6.75 1 89.06 93 THR A N 1
ATOM 716 C CA . THR A 1 93 ? 2.566 -13.5 6.578 1 89.06 93 THR A CA 1
ATOM 717 C C . THR A 1 93 ? 3.994 -13.078 6.914 1 89.06 93 THR A C 1
ATOM 719 O O . THR A 1 93 ? 4.59 -12.266 6.203 1 89.06 93 THR A O 1
ATOM 722 N N . TYR A 1 94 ? 4.52 -13.664 7.977 1 85.69 94 TYR A N 1
ATOM 723 C CA . TYR A 1 94 ? 5.879 -13.32 8.391 1 85.69 94 TYR A CA 1
ATOM 724 C C . TYR A 1 94 ? 6.871 -13.594 7.266 1 85.69 94 TYR A C 1
ATOM 726 O O . TYR A 1 94 ? 7.719 -12.75 6.965 1 85.69 94 TYR A O 1
ATOM 734 N N . GLY A 1 95 ? 6.762 -14.766 6.758 1 90.69 95 GLY A N 1
ATOM 735 C CA . GLY A 1 95 ? 7.66 -15.117 5.668 1 90.69 95 GLY A CA 1
ATOM 736 C C . GLY A 1 95 ? 7.598 -14.141 4.512 1 90.69 95 GLY A C 1
ATOM 737 O O . GLY A 1 95 ? 8.633 -13.75 3.961 1 90.69 95 GLY A O 1
ATOM 738 N N . GLY A 1 96 ? 6.398 -13.805 4.102 1 92.5 96 GLY A N 1
ATOM 739 C CA . GLY A 1 96 ? 6.219 -12.828 3.041 1 92.5 96 GLY A CA 1
ATOM 740 C C . GLY A 1 96 ? 6.852 -11.484 3.352 1 92.5 96 GLY A C 1
ATOM 741 O O . GLY A 1 96 ? 7.633 -10.961 2.551 1 92.5 96 GLY A O 1
ATOM 742 N N . LEU A 1 97 ? 6.629 -10.961 4.547 1 88.69 97 LEU A N 1
ATOM 743 C CA . LEU A 1 97 ? 7.137 -9.664 4.965 1 88.69 97 LEU A CA 1
ATOM 744 C C . LEU A 1 97 ? 8.656 -9.688 5.098 1 88.69 97 LEU A C 1
ATOM 746 O O . LEU A 1 97 ? 9.336 -8.75 4.676 1 88.69 97 LEU A O 1
ATOM 750 N N . ASN A 1 98 ? 9.148 -10.742 5.664 1 89.19 98 ASN A N 1
ATOM 751 C CA . ASN A 1 98 ? 10.594 -10.875 5.832 1 89.19 98 ASN A CA 1
ATOM 752 C C . ASN A 1 98 ? 11.312 -10.938 4.488 1 89.19 98 ASN A C 1
ATOM 754 O O . ASN A 1 98 ? 12.367 -10.328 4.312 1 89.19 98 ASN A O 1
ATOM 758 N N . THR A 1 99 ? 10.75 -11.625 3.596 1 93.69 99 THR A N 1
ATOM 759 C CA . THR A 1 99 ? 11.32 -11.727 2.256 1 93.69 99 THR A CA 1
ATOM 760 C C . THR A 1 99 ? 11.32 -10.367 1.562 1 93.69 99 THR A C 1
ATOM 762 O O . THR A 1 99 ? 12.312 -9.977 0.943 1 93.69 99 THR A O 1
ATOM 765 N N . MET A 1 100 ? 10.188 -9.68 1.647 1 93 100 MET A N 1
ATOM 766 C CA . MET A 1 100 ? 10.102 -8.336 1.071 1 93 100 MET A CA 1
ATOM 767 C C . MET A 1 100 ? 11.188 -7.434 1.634 1 93 100 MET A C 1
ATOM 769 O O . MET A 1 100 ? 11.891 -6.758 0.881 1 93 100 MET A O 1
ATOM 773 N N . ARG A 1 101 ? 11.445 -7.512 2.871 1 87.88 101 ARG A N 1
ATOM 774 C CA . ARG A 1 101 ? 12.383 -6.629 3.564 1 87.88 101 ARG A CA 1
ATOM 775 C C . ARG A 1 101 ? 13.828 -7.02 3.271 1 87.88 101 ARG A C 1
ATOM 777 O O . ARG A 1 101 ? 14.656 -6.16 2.957 1 87.88 101 ARG A O 1
ATOM 784 N N . THR A 1 102 ? 14.125 -8.281 3.281 1 91.88 102 THR A N 1
ATOM 785 C CA . THR A 1 102 ? 15.516 -8.719 3.32 1 91.88 102 THR A CA 1
ATOM 786 C C . THR A 1 102 ? 16.016 -9.039 1.918 1 91.88 102 THR A C 1
ATOM 788 O O . THR A 1 102 ? 17.219 -9 1.659 1 91.88 102 THR A O 1
ATOM 791 N N . VAL A 1 103 ? 15.062 -9.336 1.072 1 96.5 103 VAL A N 1
ATOM 792 C CA . VAL A 1 103 ? 15.516 -9.805 -0.232 1 96.5 103 VAL A CA 1
ATOM 793 C C . VAL A 1 103 ? 15.125 -8.797 -1.311 1 96.5 103 VAL A C 1
ATOM 795 O O . VAL A 1 103 ? 15.945 -8.453 -2.17 1 96.5 103 VAL A O 1
ATOM 798 N N . MET A 1 104 ? 13.969 -8.281 -1.251 1 96.25 104 MET A N 1
ATOM 799 C CA . MET A 1 104 ? 13.453 -7.574 -2.424 1 96.25 104 MET A CA 1
ATOM 800 C C . MET A 1 104 ? 13.836 -6.098 -2.381 1 96.25 104 MET A C 1
ATOM 802 O O . MET A 1 104 ? 14.164 -5.504 -3.41 1 96.25 104 MET A O 1
ATOM 806 N N . PHE A 1 105 ? 13.789 -5.539 -1.206 1 93.62 105 PHE A N 1
ATOM 807 C CA . PHE A 1 105 ? 14.234 -4.156 -1.079 1 93.62 105 PHE A CA 1
ATOM 808 C C . PHE A 1 105 ? 15.742 -4.086 -0.896 1 93.62 105 PHE A C 1
ATOM 810 O O . PHE A 1 105 ? 16.234 -3.59 0.124 1 93.62 105 PHE A O 1
ATOM 817 N N . THR A 1 106 ? 16.453 -4.574 -1.865 1 96.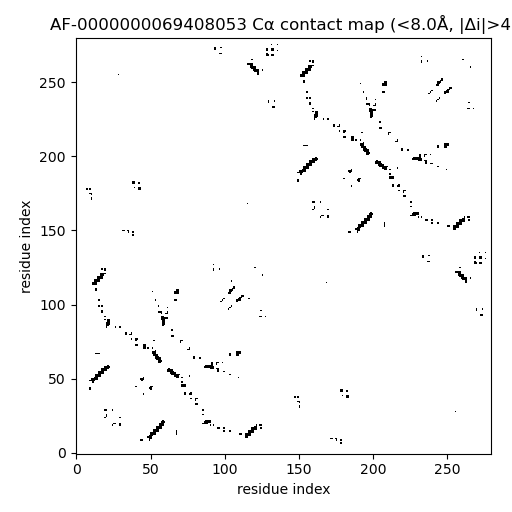06 106 THR A N 1
ATOM 818 C CA . THR A 1 106 ? 17.906 -4.504 -1.934 1 96.06 106 THR A CA 1
ATOM 819 C C . THR A 1 106 ? 18.359 -3.945 -3.279 1 96.06 106 THR A C 1
ATOM 821 O O . THR A 1 106 ? 17.672 -4.109 -4.289 1 96.06 106 THR A O 1
ATOM 824 N N . THR A 1 107 ? 19.562 -3.342 -3.27 1 96.94 107 THR A N 1
ATOM 825 C CA . THR A 1 107 ? 20.094 -2.762 -4.5 1 96.94 107 THR A CA 1
ATOM 826 C C . THR A 1 107 ? 20.297 -3.84 -5.559 1 96.94 107 THR A C 1
ATOM 828 O O . THR A 1 107 ? 20.078 -3.605 -6.746 1 96.94 107 THR A O 1
ATOM 831 N N . GLU A 1 108 ? 20.641 -5 -5.18 1 97.69 108 GLU A N 1
ATOM 832 C CA . GLU A 1 108 ? 20.844 -6.125 -6.082 1 97.69 108 GLU A CA 1
ATOM 833 C C . GLU A 1 108 ? 19.578 -6.473 -6.844 1 97.69 108 GLU A C 1
ATOM 835 O O . GLU A 1 108 ? 19.625 -6.863 -8.016 1 97.69 108 GLU A O 1
ATOM 840 N N . ASN A 1 109 ? 18.469 -6.207 -6.191 1 98.12 109 ASN A N 1
ATOM 841 C CA . ASN A 1 109 ? 17.203 -6.609 -6.789 1 98.12 109 ASN A CA 1
ATOM 842 C C . ASN A 1 109 ? 16.391 -5.402 -7.258 1 98.12 109 ASN A C 1
ATOM 844 O O . ASN A 1 109 ? 15.172 -5.492 -7.422 1 98.12 109 ASN A O 1
ATOM 848 N N . GLY A 1 110 ? 17.078 -4.262 -7.379 1 97.56 110 GLY A N 1
ATOM 849 C CA . GLY A 1 110 ? 16.5 -3.164 -8.141 1 97.56 110 GLY A CA 1
ATOM 850 C C . GLY A 1 110 ? 16.109 -1.981 -7.27 1 97.56 110 GLY A C 1
ATOM 851 O O . GLY A 1 110 ? 15.734 -0.927 -7.785 1 97.56 110 GLY A O 1
ATOM 852 N N . ASP A 1 111 ? 16.25 -2.148 -5.98 1 95.94 111 ASP A N 1
ATOM 853 C CA . ASP A 1 111 ? 15.938 -1.052 -5.066 1 95.94 111 ASP A CA 1
ATOM 854 C C . ASP A 1 111 ? 16.859 0.14 -5.309 1 95.94 111 ASP A C 1
ATOM 856 O O . ASP A 1 111 ? 18.078 -0.028 -5.465 1 95.94 111 ASP A O 1
ATOM 860 N N . ARG A 1 112 ? 16.297 1.351 -5.402 1 94.44 112 ARG A N 1
ATOM 861 C CA . ARG A 1 112 ? 17.062 2.592 -5.523 1 94.44 112 ARG A CA 1
ATOM 862 C C . ARG A 1 112 ? 17 3.398 -4.23 1 94.44 112 ARG A C 1
ATOM 864 O O . ARG A 1 112 ? 15.953 3.955 -3.889 1 94.44 112 ARG A O 1
ATOM 871 N N . PRO A 1 113 ? 18.078 3.475 -3.584 1 87.31 113 PRO A N 1
ATOM 872 C CA . PRO A 1 113 ? 18.094 4.074 -2.248 1 87.31 113 PRO A CA 1
ATOM 873 C C . PRO A 1 113 ? 17.625 5.523 -2.246 1 87.31 113 PRO A C 1
ATOM 875 O O . PRO A 1 113 ? 17.141 6.016 -1.224 1 87.31 113 PRO A O 1
ATOM 878 N N . SER A 1 114 ? 17.719 6.195 -3.334 1 83.19 114 SER A N 1
ATOM 879 C CA . SER A 1 114 ? 17.359 7.605 -3.393 1 83.19 114 SER A CA 1
ATOM 880 C C . SER A 1 114 ? 15.859 7.777 -3.625 1 83.19 114 SER A C 1
ATOM 882 O O . SER A 1 114 ? 15.336 8.8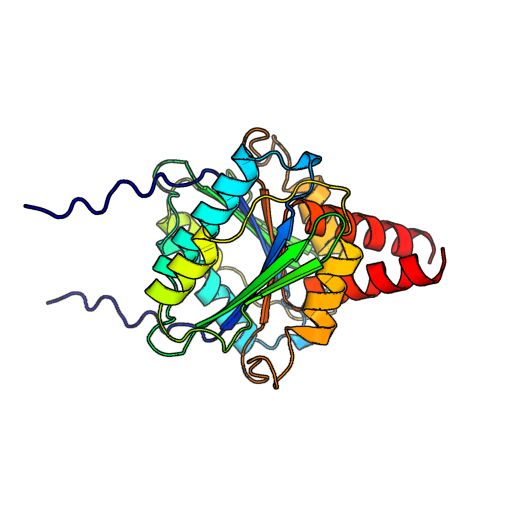91 -3.523 1 83.19 114 SER A O 1
ATOM 884 N N . PHE A 1 115 ? 15.164 6.641 -3.846 1 82.81 115 PHE A N 1
ATOM 885 C CA . PHE A 1 115 ? 13.734 6.688 -4.145 1 82.81 115 PHE A CA 1
ATOM 886 C C . PHE A 1 115 ? 12.922 6.148 -2.975 1 82.81 115 PHE A C 1
ATOM 888 O O . PHE A 1 115 ? 13.359 5.234 -2.275 1 82.81 115 PHE A O 1
ATOM 895 N N . PRO A 1 116 ? 11.766 6.707 -2.793 1 82 116 PRO A N 1
ATOM 896 C CA . PRO A 1 116 ? 10.891 6.133 -1.768 1 82 116 PRO A CA 1
ATOM 897 C C . PRO A 1 116 ? 10.469 4.703 -2.09 1 82 116 PRO A C 1
ATOM 899 O O . PRO A 1 116 ? 10.234 4.371 -3.256 1 82 116 PRO A O 1
ATOM 902 N N . ILE A 1 117 ? 10.461 3.902 -1.028 1 84.62 117 ILE A N 1
ATOM 903 C CA . ILE A 1 117 ? 9.906 2.561 -1.161 1 84.62 117 ILE A CA 1
ATOM 904 C C . ILE A 1 117 ? 8.438 2.561 -0.727 1 84.62 117 ILE A C 1
ATOM 906 O O . ILE A 1 117 ? 8.07 3.252 0.225 1 84.62 117 ILE A O 1
ATOM 910 N N . LEU A 1 118 ? 7.668 1.8 -1.501 1 85.81 118 LEU A N 1
ATOM 911 C CA . LEU A 1 118 ? 6.246 1.699 -1.194 1 85.81 118 LEU A CA 1
ATOM 912 C C . LEU A 1 118 ? 5.805 0.24 -1.126 1 85.81 118 LEU A C 1
ATOM 914 O O . LEU A 1 118 ? 5.527 -0.377 -2.156 1 85.81 118 LEU A O 1
ATOM 918 N N . PRO A 1 119 ? 5.727 -0.255 0.093 1 88.06 119 PRO A N 1
ATOM 919 C CA . PRO A 1 119 ? 5.164 -1.597 0.254 1 88.06 119 PRO A CA 1
ATOM 920 C C . PRO A 1 119 ? 3.641 -1.613 0.153 1 88.06 119 PRO A C 1
ATOM 922 O O . PRO A 1 119 ? 2.961 -0.917 0.911 1 88.06 119 PRO A O 1
ATOM 925 N N . PHE A 1 120 ? 3.184 -2.268 -0.817 1 86.5 120 PHE A N 1
ATOM 926 C CA . PHE A 1 120 ? 1.744 -2.49 -0.896 1 86.5 120 PHE A CA 1
ATOM 927 C C . PHE A 1 120 ? 1.361 -3.799 -0.214 1 86.5 120 PHE A C 1
ATOM 929 O O . PHE A 1 120 ? 1.566 -4.879 -0.772 1 86.5 120 PHE A O 1
ATOM 936 N N . CYS A 1 121 ? 0.795 -3.688 0.961 1 80.62 121 CYS A N 1
ATOM 937 C CA . CYS A 1 121 ? 0.491 -4.855 1.782 1 80.62 121 CYS A CA 1
ATOM 938 C C . CYS A 1 121 ? -0.944 -5.316 1.562 1 80.62 121 CYS A C 1
ATOM 940 O O . CYS A 1 121 ? -1.855 -4.496 1.453 1 80.62 121 CYS A O 1
ATOM 942 N N . SER A 1 122 ? -1.037 -6.578 1.524 1 83.12 122 SER A N 1
ATOM 943 C CA . SER A 1 122 ? -2.371 -7.168 1.519 1 83.12 122 SER A CA 1
ATOM 944 C C . SER A 1 122 ? -3.117 -6.863 2.814 1 83.12 122 SER A C 1
ATOM 946 O O . SER A 1 122 ? -2.496 -6.57 3.84 1 83.12 122 SER A O 1
ATOM 948 N N . PRO A 1 123 ? -4.395 -6.969 2.742 1 82.31 123 PRO A N 1
ATOM 949 C CA . PRO A 1 123 ? -5.172 -6.758 3.967 1 82.31 123 PRO A CA 1
ATOM 950 C C . PRO A 1 123 ? -4.738 -7.676 5.105 1 82.31 123 PRO A C 1
ATOM 952 O O . PRO A 1 123 ? -4.648 -7.242 6.258 1 82.31 123 PRO A O 1
ATOM 955 N N . THR A 1 124 ? -4.406 -8.844 4.75 1 82.94 124 THR A N 1
ATOM 956 C CA . THR A 1 124 ? -3.994 -9.797 5.773 1 82.94 124 THR A CA 1
ATOM 957 C C . THR A 1 124 ? -2.646 -9.406 6.371 1 82.94 124 THR A C 1
ATOM 959 O O . THR A 1 124 ? -2.459 -9.461 7.586 1 82.94 124 THR A O 1
ATOM 962 N N . ALA A 1 125 ? -1.7 -9.016 5.543 1 81.88 125 ALA A N 1
ATOM 963 C CA . ALA A 1 125 ? -0.395 -8.586 6.035 1 81.88 125 ALA A CA 1
ATOM 964 C C . ALA A 1 125 ? -0.528 -7.379 6.965 1 81.88 125 ALA A C 1
ATOM 966 O O . ALA A 1 125 ? 0.151 -7.301 7.992 1 81.88 125 ALA A O 1
ATOM 967 N N . TYR A 1 126 ? -1.411 -6.547 6.586 1 77.88 126 TYR A N 1
ATOM 968 C CA . TYR A 1 126 ? -1.678 -5.371 7.406 1 77.88 126 TYR A CA 1
ATOM 969 C C . TYR A 1 126 ? -2.258 -5.773 8.758 1 77.88 126 TYR A C 1
ATOM 971 O O . TYR A 1 126 ? -1.783 -5.32 9.805 1 77.88 126 TYR A O 1
ATOM 979 N N . ARG A 1 127 ? -3.178 -6.578 8.711 1 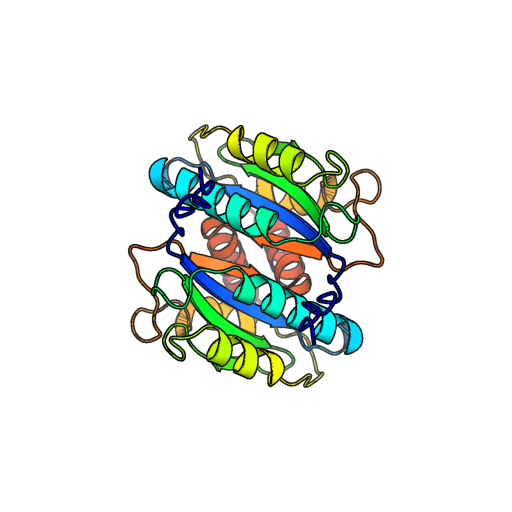78.94 127 ARG A N 1
ATOM 980 C CA . ARG A 1 127 ? -3.832 -6.996 9.953 1 78.94 127 ARG A CA 1
ATOM 981 C C . ARG A 1 127 ? -2.855 -7.715 10.875 1 78.94 127 ARG A C 1
ATOM 983 O O . ARG A 1 127 ? -2.838 -7.469 12.078 1 78.94 127 ARG A O 1
ATOM 990 N N . THR A 1 128 ? -2.105 -8.57 10.328 1 77.12 128 THR A N 1
ATOM 991 C CA . THR A 1 128 ? -1.125 -9.32 11.102 1 77.12 128 THR A CA 1
ATOM 992 C C . THR A 1 128 ? -0.084 -8.383 11.711 1 77.12 128 THR A C 1
ATOM 994 O O . THR A 1 128 ? 0.228 -8.484 12.898 1 77.12 128 THR A O 1
ATOM 997 N N . SER A 1 129 ? 0.397 -7.508 10.891 1 73.12 129 SER A N 1
ATOM 998 C CA . SER A 1 129 ? 1.421 -6.57 11.344 1 73.12 129 SER A CA 1
ATOM 999 C C . SER A 1 129 ? 0.89 -5.66 12.445 1 73.12 129 SER A C 1
ATOM 1001 O O . SER A 1 129 ? 1.58 -5.41 13.438 1 73.12 129 SER A O 1
ATOM 1003 N N . MET A 1 130 ? -0.272 -5.281 12.227 1 69.38 130 MET A N 1
ATOM 1004 C CA . MET A 1 130 ? -0.901 -4.406 13.219 1 69.38 130 MET A CA 1
ATOM 1005 C C . MET A 1 130 ? -1.096 -5.133 14.539 1 69.38 130 MET A C 1
ATOM 1007 O O . MET A 1 130 ? -0.757 -4.602 15.602 1 69.38 130 MET A O 1
ATOM 1011 N N . LEU A 1 131 ? -1.602 -6.273 14.523 1 71.44 131 LEU A N 1
ATOM 1012 C CA . LEU A 1 131 ? -1.874 -7.039 15.734 1 71.44 131 LEU A CA 1
ATOM 1013 C C . LEU A 1 131 ? -0.588 -7.305 16.516 1 71.44 131 LEU A C 1
ATOM 1015 O O . LEU A 1 131 ? -0.564 -7.191 17.734 1 71.44 131 LEU A O 1
ATOM 1019 N N . THR A 1 132 ? 0.414 -7.555 15.805 1 75.56 132 THR A N 1
ATOM 1020 C CA . THR A 1 132 ? 1.678 -7.863 16.469 1 75.56 132 THR A CA 1
ATOM 1021 C C . THR A 1 132 ? 2.287 -6.609 17.078 1 75.56 132 THR A C 1
ATOM 1023 O O . THR A 1 132 ? 2.91 -6.672 18.141 1 75.56 132 THR A O 1
ATOM 1026 N N . THR A 1 133 ? 2.088 -5.512 16.438 1 69.81 133 THR A N 1
ATOM 1027 C CA . THR A 1 133 ? 2.578 -4.254 16.984 1 69.81 133 THR A CA 1
ATOM 1028 C C . THR A 1 133 ? 1.815 -3.883 18.25 1 69.81 133 THR A C 1
ATOM 1030 O O . THR A 1 133 ? 2.404 -3.387 19.219 1 69.81 133 THR A O 1
ATOM 1033 N N . LEU A 1 134 ? 0.541 -4.156 18.219 1 67.12 134 LEU A N 1
ATOM 1034 C CA . LEU A 1 134 ? -0.308 -3.885 19.375 1 67.12 134 LEU A CA 1
ATOM 1035 C C . LEU A 1 134 ? 0.104 -4.746 20.562 1 67.12 134 LEU A C 1
ATOM 1037 O O . LEU A 1 134 ? 0.133 -4.266 21.688 1 67.12 134 LEU A O 1
ATOM 1041 N N . PHE A 1 135 ? 0.403 -5.902 20.281 1 69.69 135 PHE A N 1
ATOM 1042 C CA . PHE A 1 135 ? 0.798 -6.824 21.344 1 69.69 135 PHE A CA 1
ATOM 1043 C C . PHE A 1 135 ? 2.123 -6.398 21.969 1 69.69 135 PHE A C 1
ATOM 1045 O O . PHE A 1 135 ? 2.291 -6.453 23.188 1 69.69 135 PHE A O 1
ATOM 1052 N N . GLN A 1 136 ? 3.061 -5.957 21.234 1 68.06 136 GLN A N 1
ATOM 1053 C CA . GLN A 1 136 ? 4.371 -5.539 21.734 1 68.06 136 GLN A CA 1
ATOM 1054 C C . GLN A 1 136 ? 4.262 -4.273 22.578 1 68.06 136 GLN A C 1
ATOM 1056 O O . GLN A 1 136 ? 4.965 -4.125 23.578 1 68.06 136 GLN A O 1
ATOM 1061 N N . LYS A 1 137 ? 3.447 -3.486 22.172 1 66.81 137 LYS A N 1
ATOM 1062 C CA . LYS A 1 137 ? 3.271 -2.246 22.922 1 66.81 137 LYS A CA 1
ATOM 1063 C C . LYS A 1 137 ? 2.621 -2.512 24.281 1 66.81 137 LYS A C 1
ATOM 1065 O O . LYS A 1 137 ? 2.938 -1.847 25.266 1 66.81 137 LYS A O 1
ATOM 1070 N N . GLN A 1 138 ? 1.73 -3.436 24.297 1 62.53 138 GLN A N 1
ATOM 1071 C CA . GLN A 1 138 ? 1.052 -3.754 25.547 1 62.53 138 GLN A CA 1
ATOM 1072 C C . GLN A 1 138 ? 2.002 -4.43 26.531 1 62.53 138 GLN A C 1
ATOM 1074 O O . GLN A 1 138 ? 1.792 -4.375 27.75 1 62.53 138 GLN A O 1
ATOM 1079 N N . ARG A 1 139 ? 3.057 -5.043 26.125 1 60.19 139 ARG A N 1
ATOM 1080 C CA . ARG A 1 139 ? 3.994 -5.723 27.016 1 60.19 139 ARG A CA 1
ATOM 1081 C C . ARG A 1 139 ? 5.062 -4.762 27.516 1 60.19 139 ARG A C 1
ATOM 1083 O O . ARG A 1 139 ? 5.699 -5.02 28.547 1 60.19 139 ARG A O 1
ATOM 1090 N N . LYS A 1 140 ? 5.328 -3.645 26.812 1 52.28 140 LYS A N 1
ATOM 1091 C CA . LYS A 1 140 ? 6.316 -2.705 27.344 1 52.28 140 LYS A CA 1
ATOM 1092 C C . LYS A 1 140 ? 5.676 -1.733 28.328 1 52.28 140 LYS A C 1
ATOM 1094 O O . LYS A 1 140 ? 6.273 -1.399 29.344 1 52.28 140 LYS A O 1
ATOM 1099 N N . MET B 1 1 ? -13.375 1.316 -35.531 1 21.39 1 MET B N 1
ATOM 1100 C CA . MET B 1 1 ? -13.422 0.298 -34.469 1 21.39 1 MET B CA 1
ATOM 1101 C C . MET B 1 1 ? -12.805 0.818 -33.188 1 21.39 1 MET B C 1
ATOM 1103 O O . MET B 1 1 ? -11.586 0.979 -33.094 1 21.39 1 MET B O 1
ATOM 1107 N N . THR B 1 2 ? -13.43 1.744 -32.531 1 25.16 2 THR B N 1
ATOM 1108 C CA . THR B 1 2 ? -13.023 2.492 -31.328 1 25.16 2 THR B CA 1
ATOM 1109 C C . THR B 1 2 ? -12.633 1.545 -30.203 1 25.16 2 THR B C 1
ATOM 1111 O O . THR B 1 2 ? -13.367 0.598 -29.906 1 25.16 2 THR B O 1
ATOM 1114 N N . THR B 1 3 ? -11.438 1.1 -30.188 1 27.41 3 THR B N 1
ATOM 1115 C CA . THR B 1 3 ? -10.93 0.224 -29.141 1 27.41 3 THR B CA 1
ATOM 1116 C C . THR B 1 3 ? -11.414 0.689 -27.766 1 27.41 3 THR B C 1
ATOM 1118 O O . THR B 1 3 ? -11.18 1.833 -27.375 1 27.41 3 THR B O 1
ATOM 1121 N N . LYS B 1 4 ? -12.703 0.391 -27.531 1 26.14 4 LYS B N 1
ATOM 1122 C CA . LYS B 1 4 ? -13.312 0.651 -26.219 1 26.14 4 LYS B CA 1
ATOM 1123 C C . LYS B 1 4 ? -12.312 0.45 -25.094 1 26.14 4 LYS B C 1
ATOM 1125 O O . 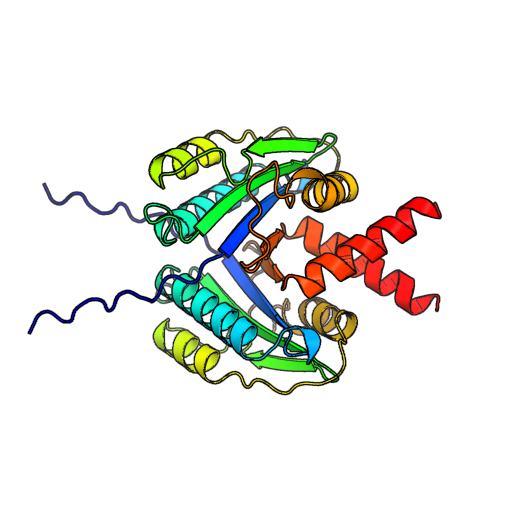LYS B 1 4 ? -11.633 -0.575 -25.031 1 26.14 4 LYS B O 1
ATOM 1130 N N . ARG B 1 5 ? -11.539 1.436 -24.797 1 30.28 5 ARG B N 1
ATOM 1131 C CA . ARG B 1 5 ? -10.867 1.299 -23.5 1 30.28 5 ARG B CA 1
ATOM 1132 C C . ARG B 1 5 ? -11.688 0.434 -22.547 1 30.28 5 ARG B C 1
ATOM 1134 O O . ARG B 1 5 ? -12.828 0.768 -22.234 1 30.28 5 ARG B O 1
ATOM 1141 N N . GLY B 1 6 ? -11.852 -0.827 -22.812 1 30.97 6 GLY B N 1
ATOM 1142 C CA . GLY B 1 6 ? -12.633 -1.719 -21.969 1 30.97 6 GLY B CA 1
ATOM 1143 C C . GLY B 1 6 ? -12.727 -1.242 -20.531 1 30.97 6 GLY B C 1
ATOM 1144 O O . GLY B 1 6 ? -11.859 -0.502 -20.062 1 30.97 6 GLY B O 1
ATOM 1145 N N . ASP B 1 7 ? -14 -0.979 -20.031 1 34.44 7 ASP B N 1
ATOM 1146 C CA . ASP B 1 7 ? -14.359 -0.743 -18.641 1 34.44 7 ASP B CA 1
ATOM 1147 C C . ASP B 1 7 ? -13.398 -1.456 -17.688 1 34.44 7 ASP B C 1
ATOM 1149 O O . ASP B 1 7 ? -13.312 -2.686 -17.703 1 34.44 7 ASP B O 1
ATOM 1153 N N . CYS B 1 8 ? -12.172 -1.225 -17.844 1 38.22 8 CYS B N 1
ATOM 1154 C CA . CYS B 1 8 ? -11.344 -1.832 -16.812 1 38.22 8 CYS B CA 1
ATOM 1155 C C . CYS B 1 8 ? -12.172 -2.174 -15.578 1 38.22 8 CYS B C 1
ATOM 1157 O O . CYS B 1 8 ? -12.828 -1.303 -15 1 38.22 8 CYS B O 1
ATOM 1159 N N . GLY B 1 9 ? -13.031 -3.102 -15.711 1 43.72 9 GLY B N 1
ATOM 1160 C CA . GLY B 1 9 ? -13.773 -3.555 -14.547 1 43.72 9 GLY B CA 1
ATOM 1161 C C . GLY B 1 9 ? -13.148 -3.125 -13.234 1 43.72 9 GLY B C 1
ATOM 1162 O O . GLY B 1 9 ? -12.086 -3.621 -12.859 1 43.72 9 GLY B O 1
ATOM 1163 N N . ALA B 1 10 ? -13.312 -1.779 -12.977 1 53.59 10 ALA B N 1
ATOM 1164 C CA . ALA B 1 10 ? -12.852 -1.089 -11.781 1 53.59 10 ALA B CA 1
ATOM 1165 C C . ALA B 1 10 ? -13.141 -1.914 -10.523 1 53.59 10 ALA B C 1
ATOM 1167 O O . ALA B 1 10 ? -14.219 -2.498 -10.391 1 53.59 10 ALA B O 1
ATOM 1168 N N . THR B 1 11 ? -12.047 -2.492 -10.016 1 68.81 11 THR B N 1
ATOM 1169 C CA . THR B 1 11 ? -12.164 -3.277 -8.789 1 68.81 11 THR B CA 1
ATOM 1170 C C . THR B 1 11 ? -12.508 -2.383 -7.605 1 68.81 11 THR B C 1
ATOM 1172 O O . THR B 1 11 ? -11.984 -1.274 -7.484 1 68.81 11 THR B O 1
ATOM 1175 N N . GLU B 1 12 ? -13.656 -2.721 -7.012 1 85.44 12 GLU B N 1
ATOM 1176 C CA . GLU B 1 12 ? -14.094 -2.031 -5.805 1 85.44 12 GLU B CA 1
ATOM 1177 C C . GLU B 1 12 ? -13.086 -2.195 -4.672 1 85.44 12 GLU B C 1
ATOM 1179 O O . GLU B 1 12 ? -12.531 -3.281 -4.48 1 85.44 12 GLU B O 1
ATOM 1184 N N . SER B 1 13 ? -12.75 -1.086 -4.137 1 90.12 13 SER B N 1
ATOM 1185 C CA . SER B 1 13 ? -11.836 -1.197 -3.002 1 90.12 13 SER B CA 1
ATOM 1186 C C . SER B 1 13 ? -11.953 0.01 -2.078 1 90.12 13 SER B C 1
ATOM 1188 O O . SER B 1 13 ? -12.336 1.099 -2.516 1 90.12 13 SER B O 1
ATOM 1190 N N . ASP B 1 14 ? -11.766 -0.243 -0.808 1 92.75 14 ASP B N 1
ATOM 1191 C CA . ASP B 1 14 ? -11.602 0.809 0.191 1 92.75 14 ASP B CA 1
ATOM 1192 C C . ASP B 1 14 ? -10.133 0.963 0.587 1 92.75 14 ASP B C 1
ATOM 1194 O O . ASP B 1 14 ? -9.531 0.037 1.135 1 92.75 14 ASP B O 1
ATOM 1198 N N . ILE B 1 15 ? -9.578 2.137 0.23 1 93.19 15 ILE B N 1
ATOM 1199 C CA . ILE B 1 15 ? -8.148 2.357 0.392 1 93.19 15 ILE B CA 1
ATOM 1200 C C . ILE B 1 15 ? -7.906 3.428 1.455 1 93.19 15 ILE B C 1
ATOM 1202 O O . ILE B 1 15 ? -8.516 4.5 1.414 1 93.19 15 ILE B O 1
ATOM 1206 N N . ILE B 1 16 ? -7.059 3.143 2.445 1 94.62 16 ILE B N 1
ATOM 1207 C CA . ILE B 1 16 ? -6.645 4.152 3.412 1 94.62 16 ILE B CA 1
ATOM 1208 C C . ILE B 1 16 ? -5.133 4.371 3.314 1 94.62 16 ILE B C 1
ATOM 1210 O O . ILE B 1 16 ? -4.355 3.416 3.393 1 94.62 16 ILE B O 1
ATOM 1214 N N . PHE B 1 17 ? -4.738 5.582 3.131 1 94.5 17 PHE B N 1
ATOM 1215 C CA . PHE B 1 17 ? -3.338 5.98 3.154 1 94.5 17 PHE B CA 1
ATOM 1216 C C . PHE B 1 17 ? -2.922 6.414 4.555 1 94.5 17 PHE B C 1
ATOM 1218 O O . PHE B 1 17 ? -3.5 7.348 5.117 1 94.5 17 PHE B O 1
ATOM 1225 N N . ILE B 1 18 ? -1.946 5.727 5.125 1 92.94 18 ILE B N 1
ATOM 1226 C CA . ILE B 1 18 ? -1.342 6.156 6.383 1 92.94 18 ILE B CA 1
ATOM 1227 C C . ILE B 1 18 ? -0.029 6.883 6.102 1 92.94 18 ILE B C 1
ATOM 1229 O O . ILE B 1 18 ? 0.926 6.285 5.602 1 92.94 18 ILE B O 1
ATOM 1233 N N . LEU B 1 19 ? 0.039 8.141 6.469 1 95.12 19 LEU B N 1
ATOM 1234 C CA . LEU B 1 19 ? 1.134 9.023 6.086 1 95.12 19 LEU B CA 1
ATOM 1235 C C . LEU B 1 19 ? 1.977 9.398 7.301 1 95.12 19 LEU B C 1
ATOM 1237 O O . LEU B 1 19 ? 1.436 9.703 8.367 1 95.12 19 LEU B O 1
ATOM 1241 N N . ASP B 1 20 ? 3.254 9.344 7.105 1 94.12 20 ASP B N 1
ATOM 1242 C CA . ASP B 1 20 ? 4.238 9.742 8.109 1 94.12 20 ASP B CA 1
ATOM 1243 C C . ASP B 1 20 ? 4.789 11.133 7.82 1 94.12 20 ASP B C 1
ATOM 1245 O O . ASP B 1 20 ? 5.387 11.367 6.766 1 94.12 20 ASP B O 1
ATOM 1249 N N . SER B 1 21 ? 4.547 12.039 8.711 1 96.75 21 SER B N 1
ATOM 1250 C CA . SER B 1 21 ? 5.145 13.359 8.547 1 96.75 21 SER B CA 1
ATOM 1251 C C . SER B 1 21 ? 6.176 13.641 9.641 1 96.75 21 SER B C 1
ATOM 1253 O O . SER B 1 21 ? 6.461 14.797 9.953 1 96.75 21 SER B O 1
ATOM 1255 N N . SER B 1 22 ? 6.613 12.508 10.258 1 95.12 22 SER B N 1
ATOM 1256 C CA . SER B 1 22 ? 7.668 12.695 11.25 1 95.12 22 SER B CA 1
ATOM 1257 C C . SER B 1 22 ? 8.906 13.328 10.633 1 95.12 22 SER B C 1
ATOM 1259 O O . SER B 1 22 ? 9.125 13.227 9.422 1 95.12 22 SER B O 1
ATOM 1261 N N . THR B 1 23 ? 9.734 13.914 11.461 1 95.06 23 THR B N 1
ATOM 1262 C CA . THR B 1 23 ? 10.859 14.727 11.008 1 95.06 23 THR B CA 1
ATOM 1263 C C . THR B 1 23 ? 11.812 13.906 10.148 1 95.06 23 THR B C 1
ATOM 1265 O O . THR B 1 23 ? 12.398 14.422 9.195 1 95.06 23 THR B O 1
ATOM 1268 N N . SER B 1 24 ? 11.977 12.617 10.422 1 89.69 24 SER B N 1
ATOM 1269 C CA . SER B 1 24 ? 12.906 11.766 9.688 1 89.69 24 SER B CA 1
ATOM 1270 C C . SER B 1 24 ? 12.508 11.648 8.219 1 89.69 24 SER B C 1
ATOM 1272 O O . SER B 1 24 ? 13.344 11.336 7.363 1 89.69 24 SER B O 1
ATOM 1274 N N . VAL B 1 25 ? 11.25 11.742 7.781 1 89.38 25 VAL B N 1
ATOM 1275 C CA . VAL B 1 25 ? 10.75 11.633 6.414 1 89.38 25 VAL B CA 1
ATOM 1276 C C . VAL B 1 25 ? 11.172 12.859 5.609 1 89.38 25 VAL B C 1
ATOM 1278 O O . VAL B 1 25 ? 11.398 12.766 4.398 1 89.38 25 VAL B O 1
ATOM 1281 N N . GLN B 1 26 ? 11.508 13.828 6.055 1 90.94 26 GLN B N 1
ATOM 1282 C CA . GLN B 1 26 ? 11.844 15.109 5.441 1 90.94 26 GLN B CA 1
ATOM 1283 C C . GLN B 1 26 ? 10.711 15.602 4.539 1 90.94 26 GLN B C 1
ATOM 1285 O O . GLN B 1 26 ? 10.023 14.797 3.912 1 90.94 26 GLN B O 1
ATOM 1290 N N . GLU B 1 27 ? 10.633 16.891 4.426 1 93.31 27 GLU B N 1
ATOM 1291 C CA . GLU B 1 27 ? 9.508 17.531 3.76 1 93.31 27 GLU B CA 1
ATOM 1292 C C . GLU B 1 27 ? 9.477 17.203 2.271 1 93.31 27 GLU B C 1
ATOM 1294 O O . GLU B 1 27 ? 8.406 16.984 1.702 1 93.31 27 GLU B O 1
ATOM 1299 N N . GLU B 1 28 ? 10.578 17.109 1.702 1 90.19 28 GLU B N 1
ATOM 1300 C CA . GLU B 1 28 ? 10.656 16.797 0.275 1 90.19 28 GLU B CA 1
ATOM 1301 C C . GLU B 1 28 ? 10.07 15.422 -0.03 1 90.19 28 GLU B C 1
ATOM 1303 O O . GLU B 1 28 ? 9.32 15.258 -0.994 1 90.19 28 GLU B O 1
ATOM 1308 N N . ASN B 1 29 ? 10.391 14.445 0.8 1 87.12 29 ASN B N 1
ATOM 1309 C CA . ASN B 1 29 ? 9.891 13.094 0.601 1 87.12 29 ASN B CA 1
ATOM 1310 C C . ASN B 1 29 ? 8.398 12.992 0.919 1 87.12 29 ASN B C 1
ATOM 1312 O O . ASN B 1 29 ? 7.68 12.211 0.297 1 87.12 29 ASN B O 1
ATOM 1316 N N . PHE B 1 30 ? 8.016 13.773 1.798 1 92.81 30 PHE B N 1
ATOM 1317 C CA . PHE B 1 30 ? 6.59 13.828 2.105 1 92.81 30 PHE B CA 1
ATOM 1318 C C . PHE B 1 30 ? 5.797 14.344 0.91 1 92.81 30 PHE B C 1
ATOM 1320 O O . PHE B 1 30 ? 4.758 13.781 0.56 1 92.81 30 PHE B O 1
ATOM 1327 N N . LYS B 1 31 ? 6.293 15.344 0.253 1 91.94 31 LYS B N 1
ATOM 1328 C CA . LYS B 1 31 ? 5.645 15.891 -0.936 1 91.94 31 LYS B CA 1
ATOM 1329 C C . LYS B 1 31 ? 5.609 14.867 -2.064 1 91.94 31 LYS B C 1
ATOM 1331 O O . LYS B 1 31 ? 4.617 14.766 -2.791 1 91.94 31 LYS B O 1
ATOM 1336 N N . LYS B 1 32 ? 6.672 14.133 -2.127 1 86.88 32 LYS B N 1
ATOM 1337 C CA . LYS B 1 32 ? 6.695 13.062 -3.123 1 86.88 32 LYS B CA 1
ATOM 1338 C C . LYS B 1 32 ? 5.605 12.031 -2.848 1 86.88 32 LYS B C 1
ATOM 1340 O O . LYS B 1 32 ? 4.98 11.523 -3.777 1 86.88 32 LYS B O 1
ATOM 1345 N N . MET B 1 33 ? 5.426 11.703 -1.597 1 88.56 33 MET B N 1
ATOM 1346 C CA . MET B 1 33 ? 4.383 10.758 -1.217 1 88.56 33 MET B CA 1
ATOM 1347 C C . MET B 1 33 ? 3 11.297 -1.572 1 88.56 33 MET B C 1
ATOM 1349 O O . MET B 1 33 ? 2.16 10.562 -2.094 1 88.56 33 MET B O 1
ATOM 1353 N N . LEU B 1 34 ? 2.77 12.594 -1.332 1 93.31 34 LEU B N 1
ATOM 1354 C CA . LEU B 1 34 ? 1.479 13.172 -1.685 1 93.31 34 LEU B CA 1
ATOM 1355 C C . LEU B 1 34 ? 1.254 13.125 -3.191 1 93.31 34 LEU B C 1
ATOM 1357 O O . LEU B 1 34 ? 0.155 12.797 -3.648 1 93.31 34 LEU B O 1
ATOM 1361 N N . ASN B 1 35 ? 2.217 13.414 -3.932 1 89.31 35 ASN B N 1
ATOM 1362 C CA . ASN B 1 35 ? 2.102 13.375 -5.383 1 89.31 35 ASN B CA 1
ATOM 1363 C C . ASN B 1 35 ? 1.815 11.961 -5.883 1 89.31 35 ASN B C 1
ATOM 1365 O O . ASN B 1 35 ? 1.07 11.781 -6.848 1 89.31 35 ASN B O 1
ATOM 1369 N N . PHE B 1 36 ? 2.441 11.062 -5.223 1 84.5 36 PHE B N 1
ATOM 1370 C CA . PHE B 1 36 ? 2.139 9.672 -5.547 1 84.5 36 PHE B CA 1
ATOM 1371 C C . PHE B 1 36 ? 0.66 9.375 -5.332 1 84.5 36 PHE B C 1
ATOM 1373 O O . PHE B 1 36 ? 0.027 8.711 -6.152 1 84.5 36 PHE B O 1
ATOM 1380 N N . ILE B 1 37 ? 0.169 9.773 -4.246 1 91 37 ILE B N 1
ATOM 1381 C CA . ILE B 1 37 ? -1.235 9.523 -3.938 1 91 37 ILE B CA 1
ATOM 1382 C C . ILE B 1 37 ? -2.119 10.219 -4.973 1 91 37 ILE B C 1
ATOM 1384 O O . ILE B 1 37 ? -3.109 9.641 -5.434 1 91 37 ILE B O 1
ATOM 1388 N N . VAL B 1 38 ? -1.764 11.406 -5.359 1 91.38 38 VAL B N 1
ATOM 1389 C CA . VAL B 1 38 ? -2.521 12.133 -6.375 1 91.38 38 VAL B CA 1
ATOM 1390 C C . VAL B 1 38 ? -2.521 11.336 -7.68 1 91.38 38 VAL B C 1
ATOM 1392 O O . VAL B 1 38 ? -3.564 11.195 -8.328 1 91.38 38 VAL B O 1
ATOM 1395 N N . ASP B 1 39 ? -1.393 10.859 -8.07 1 85.12 39 ASP B N 1
ATOM 1396 C CA . ASP B 1 39 ? -1.309 10.047 -9.281 1 85.12 39 ASP B CA 1
ATOM 1397 C C . ASP B 1 39 ? -2.205 8.82 -9.18 1 85.12 39 ASP B C 1
ATOM 1399 O O . ASP B 1 39 ? -2.889 8.461 -10.148 1 85.12 39 ASP B O 1
ATOM 1403 N N . PHE B 1 40 ? -2.154 8.242 -8.078 1 84.38 40 PHE B N 1
ATOM 1404 C CA . PHE B 1 40 ? -2.982 7.066 -7.852 1 84.38 40 PHE B CA 1
ATOM 1405 C C . PHE B 1 40 ? -4.461 7.422 -7.945 1 84.38 40 PHE B C 1
ATOM 1407 O O . PHE B 1 40 ? -5.227 6.738 -8.633 1 84.38 40 PHE B O 1
ATOM 1414 N N . VAL B 1 41 ? -4.836 8.406 -7.273 1 90.88 41 VAL B N 1
ATOM 1415 C CA . VAL B 1 41 ? -6.227 8.852 -7.238 1 90.88 41 VAL B CA 1
ATOM 1416 C C . VAL B 1 41 ? -6.688 9.211 -8.648 1 90.88 41 VAL B C 1
ATOM 1418 O O . VAL B 1 41 ? -7.824 8.914 -9.031 1 90.88 41 VAL B O 1
ATOM 1421 N N . SER B 1 42 ? -5.887 9.75 -9.398 1 88.44 42 SER B N 1
ATOM 1422 C CA . SER B 1 42 ? -6.215 10.156 -10.766 1 88.44 42 SER B CA 1
ATOM 1423 C C . SER B 1 42 ? -6.52 8.945 -11.641 1 88.44 42 SER B C 1
ATOM 1425 O O . SER B 1 42 ? -7.281 9.047 -12.609 1 88.44 42 SER B O 1
ATOM 1427 N N . ALA B 1 43 ? -6.027 7.828 -11.266 1 82.5 43 ALA B N 1
ATOM 1428 C CA . ALA B 1 43 ? -6.207 6.621 -12.07 1 82.5 43 ALA B CA 1
ATOM 1429 C C . ALA B 1 43 ? -7.344 5.762 -11.516 1 82.5 43 ALA B C 1
ATOM 1431 O O . ALA B 1 43 ? -7.848 4.875 -12.211 1 82.5 43 ALA B O 1
ATOM 1432 N N . ALA B 1 44 ? -7.738 6 -10.289 1 86.38 44 ALA B N 1
ATOM 1433 C CA . ALA B 1 44 ? -8.703 5.152 -9.594 1 86.38 44 ALA B CA 1
ATOM 1434 C C . ALA B 1 44 ? -10.133 5.488 -10.008 1 86.38 44 ALA B C 1
ATOM 1436 O O . ALA B 1 44 ? -10.422 6.625 -10.391 1 86.38 44 ALA B O 1
ATOM 1437 N N . SER B 1 45 ? -10.984 4.527 -9.938 1 89.19 45 SER B N 1
ATOM 1438 C CA . SER B 1 45 ? -12.398 4.676 -10.273 1 89.19 45 SER B CA 1
ATOM 1439 C C . SER B 1 45 ? -13.195 5.207 -9.086 1 89.19 45 SER B C 1
ATOM 1441 O O . SER B 1 45 ? -14.078 4.52 -8.57 1 89.19 45 SER B O 1
ATOM 1443 N N . ILE B 1 46 ? -13.047 6.453 -8.797 1 93.06 46 ILE B N 1
ATOM 1444 C CA . ILE B 1 46 ? -13.664 7.059 -7.629 1 93.06 46 ILE B CA 1
ATOM 1445 C C . ILE B 1 46 ? -15.039 7.609 -8 1 93.06 46 ILE B C 1
ATOM 1447 O O . ILE B 1 46 ? -16.031 7.379 -7.293 1 93.06 46 ILE B O 1
ATOM 1451 N N . ASP B 1 47 ? -15.133 8.188 -9.125 1 93.56 47 ASP B N 1
ATOM 1452 C CA . ASP B 1 47 ? -16.328 8.922 -9.516 1 93.56 47 ASP B CA 1
ATOM 1453 C C . ASP B 1 47 ? -17.516 7.984 -9.695 1 93.56 47 ASP B C 1
ATOM 1455 O O . ASP B 1 47 ? -18.672 8.391 -9.516 1 93.56 47 ASP B O 1
ATOM 1459 N N . ASN B 1 48 ? -17.219 6.715 -9.93 1 92.12 48 ASN B N 1
ATOM 1460 C CA . ASN B 1 48 ? -18.312 5.766 -10.102 1 92.12 48 ASN B CA 1
ATOM 1461 C C . ASN B 1 48 ? -18.609 5 -8.812 1 92.12 48 ASN B C 1
ATOM 1463 O O . ASN B 1 48 ? -19.453 4.109 -8.797 1 92.12 48 ASN B O 1
ATOM 1467 N N . GLY B 1 49 ? -17.891 5.32 -7.777 1 91.75 49 GLY B N 1
ATOM 1468 C CA . GLY B 1 49 ? -18.172 4.734 -6.477 1 91.75 49 GLY B CA 1
ATOM 1469 C C . GLY B 1 49 ? -17.422 3.441 -6.234 1 91.75 49 GLY B C 1
ATOM 1470 O O . GLY B 1 49 ? -17.531 2.844 -5.16 1 91.75 49 GLY B O 1
ATOM 1471 N N . ASN B 1 50 ? -16.562 3.027 -7.148 1 91.56 50 ASN B N 1
ATOM 1472 C CA . ASN B 1 50 ? -15.859 1.755 -7.02 1 91.56 50 ASN B CA 1
ATOM 1473 C C . ASN B 1 50 ? -14.75 1.834 -5.98 1 91.56 50 ASN B C 1
ATOM 1475 O O . ASN B 1 50 ? -14.484 0.86 -5.273 1 91.56 50 ASN B O 1
ATOM 1479 N N . VAL B 1 51 ? -14.125 2.977 -5.898 1 93.31 51 VAL B N 1
ATOM 1480 C CA . VAL B 1 51 ? -13 3.137 -4.984 1 93.31 51 VAL B CA 1
ATOM 1481 C C . VAL B 1 51 ? -13.289 4.27 -4 1 93.31 51 VAL B C 1
ATOM 1483 O O . VAL B 1 51 ? -13.742 5.344 -4.398 1 93.31 51 VAL B O 1
ATOM 1486 N N . ARG B 1 52 ? -13.109 3.996 -2.744 1 96.19 52 ARG B N 1
ATOM 1487 C CA . ARG B 1 52 ? -13.125 5.016 -1.701 1 96.19 52 ARG B CA 1
ATOM 1488 C C . ARG B 1 52 ? -11.742 5.184 -1.083 1 96.19 52 ARG B C 1
ATOM 1490 O O . ARG B 1 52 ? -11.016 4.203 -0.893 1 96.19 52 ARG B O 1
ATOM 1497 N N . ILE B 1 53 ? -11.477 6.453 -0.784 1 96.94 53 ILE B N 1
ATOM 1498 C CA . ILE B 1 53 ? -10.148 6.77 -0.267 1 96.94 53 ILE B CA 1
ATOM 1499 C C . ILE B 1 53 ? -10.281 7.461 1.088 1 96.94 53 ILE B C 1
ATOM 1501 O O . ILE B 1 53 ? -11.156 8.312 1.279 1 96.94 53 ILE B O 1
ATOM 1505 N N . GLY B 1 54 ? -9.531 7.051 2.053 1 98.06 54 GLY B N 1
ATOM 1506 C CA . GLY B 1 54 ? -9.281 7.777 3.289 1 98.06 54 GLY B CA 1
ATOM 1507 C C . GLY B 1 54 ? -7.809 8.023 3.551 1 98.06 54 GLY B C 1
ATOM 1508 O O . GLY B 1 54 ? -6.949 7.441 2.889 1 98.06 54 GLY B O 1
ATOM 1509 N N . ALA B 1 55 ? -7.531 8.922 4.543 1 98.25 55 ALA B N 1
ATOM 1510 C CA . ALA B 1 55 ? -6.141 9.219 4.871 1 98.25 55 ALA B CA 1
ATOM 1511 C C . ALA B 1 55 ? -5.988 9.562 6.352 1 98.25 55 ALA B C 1
ATOM 1513 O O . ALA B 1 55 ? -6.836 10.25 6.922 1 98.25 55 ALA B O 1
ATOM 1514 N N . VAL B 1 56 ? -4.934 9.062 6.867 1 97.75 56 VAL B N 1
ATOM 1515 C CA . VAL B 1 56 ? -4.543 9.391 8.234 1 97.75 56 VAL B CA 1
ATOM 1516 C C . VAL B 1 56 ? -3.07 9.789 8.266 1 97.75 56 VAL B C 1
ATOM 1518 O O . VAL B 1 56 ? -2.25 9.211 7.547 1 97.75 56 VAL B O 1
ATOM 1521 N N . LEU B 1 57 ? -2.812 10.82 9.031 1 98 57 LEU B N 1
ATOM 1522 C CA . LEU B 1 57 ? -1.474 11.383 9.18 1 98 57 LEU B CA 1
ATOM 1523 C C . LEU B 1 57 ? -0.957 11.172 10.602 1 98 57 LEU B C 1
ATOM 1525 O O . LEU B 1 57 ? -1.697 11.352 11.57 1 98 57 LEU B O 1
ATOM 1529 N N . TYR B 1 58 ? 0.315 10.703 10.672 1 95.56 58 TYR B N 1
ATOM 1530 C CA . TYR B 1 58 ? 0.873 10.641 12.023 1 95.56 58 TYR B CA 1
ATOM 1531 C C . TYR B 1 58 ? 2.273 11.234 12.062 1 95.56 58 TYR B C 1
ATOM 1533 O O . TYR B 1 58 ? 3.004 11.188 11.07 1 95.56 58 TYR B O 1
ATOM 1541 N N . SER B 1 59 ? 2.584 11.867 13.078 1 96.12 59 SER B N 1
ATOM 1542 C CA . SER B 1 59 ? 3.9 12.188 13.625 1 96.12 59 SER B CA 1
ATOM 1543 C C . SER B 1 59 ? 3.969 11.883 15.117 1 96.12 59 SER B C 1
ATOM 1545 O O . SER B 1 59 ? 3.986 10.719 15.516 1 96.12 59 SER B O 1
ATOM 1547 N N . SER B 1 60 ? 3.977 13.016 15.992 1 97 60 SER B N 1
ATOM 1548 C CA . SER B 1 60 ? 3.783 12.805 17.422 1 97 60 SER B CA 1
ATOM 1549 C C . SER B 1 60 ? 2.324 12.5 17.75 1 97 60 SER B C 1
ATOM 1551 O O . SER B 1 60 ? 2.029 11.602 18.531 1 97 60 SER B O 1
ATOM 1553 N N . ASP B 1 61 ? 1.523 13.195 17.016 1 97.69 61 ASP B N 1
ATOM 1554 C CA . ASP B 1 61 ? 0.085 12.969 17.125 1 97.69 61 ASP B CA 1
ATOM 1555 C C . ASP B 1 61 ? -0.452 12.297 15.852 1 97.69 61 ASP B C 1
ATOM 1557 O O . ASP B 1 61 ? 0.254 12.203 14.844 1 97.69 61 ASP B O 1
ATOM 1561 N N . VAL B 1 62 ? -1.675 11.781 16.062 1 97.69 62 VAL B N 1
ATOM 1562 C CA . VAL B 1 62 ? -2.383 11.195 14.922 1 97.69 62 VAL B CA 1
ATOM 1563 C C . VAL B 1 62 ? -3.578 12.07 14.547 1 97.69 62 VAL B C 1
ATOM 1565 O O . VAL B 1 62 ? -4.328 12.516 15.422 1 97.69 62 VAL B O 1
ATOM 1568 N N . LYS B 1 63 ? -3.678 12.367 13.289 1 98.5 63 LYS B N 1
ATOM 1569 C CA . LYS B 1 63 ? -4.801 13.156 12.797 1 98.5 63 LYS B CA 1
ATOM 1570 C C . LYS B 1 63 ? -5.449 12.5 11.586 1 98.5 63 LYS B C 1
ATOM 1572 O O . LYS B 1 63 ? -4.801 12.312 10.555 1 98.5 63 LYS B O 1
ATOM 1577 N N . ILE B 1 64 ? -6.754 12.188 11.758 1 98.69 64 ILE B N 1
ATOM 1578 C CA . ILE B 1 64 ? -7.508 11.727 10.594 1 98.69 64 ILE B CA 1
ATOM 1579 C C . ILE B 1 64 ? -7.727 12.891 9.625 1 98.69 64 ILE B C 1
ATOM 1581 O O . ILE B 1 64 ? -8.312 13.914 10 1 98.69 64 ILE B O 1
ATOM 1585 N N . GLN B 1 65 ? -7.27 12.75 8.422 1 98.75 65 GLN B N 1
ATOM 1586 C CA . GLN B 1 65 ? -7.414 13.805 7.426 1 98.75 65 GLN B CA 1
ATOM 1587 C C . GLN B 1 65 ? -8.789 13.758 6.773 1 98.75 65 GLN B C 1
ATOM 1589 O O . GLN B 1 65 ? -9.461 14.789 6.66 1 98.75 65 GLN B O 1
ATOM 1594 N N . PHE B 1 66 ? -9.219 12.547 6.285 1 98.81 66 PHE B N 1
ATOM 1595 C CA . PHE B 1 66 ? -10.578 12.344 5.801 1 98.81 66 PHE B CA 1
ATOM 1596 C C . PHE B 1 66 ? -10.922 10.859 5.754 1 98.81 66 PHE B C 1
ATOM 1598 O O . PHE B 1 66 ? -10.039 10.016 5.562 1 98.81 66 PHE B O 1
ATOM 1605 N N . HIS B 1 67 ? -12.188 10.594 5.988 1 98.75 67 HIS B N 1
ATOM 1606 C CA . HIS B 1 67 ? -12.688 9.227 6.008 1 98.75 67 HIS B CA 1
ATOM 1607 C C . HIS B 1 67 ? -13.047 8.75 4.602 1 98.75 67 HIS B C 1
ATOM 1609 O O . HIS B 1 67 ? -13.07 9.547 3.66 1 98.75 67 HIS B O 1
ATOM 1615 N N . LEU B 1 68 ? -13.359 7.484 4.527 1 98.19 68 LEU B N 1
ATOM 1616 C CA . LEU B 1 68 ? -13.672 6.828 3.262 1 98.19 68 LEU B CA 1
ATOM 1617 C C . LEU B 1 68 ? -14.93 7.434 2.633 1 98.19 68 LEU B C 1
ATOM 1619 O O . LEU B 1 68 ? -15.07 7.43 1.408 1 98.19 68 LEU B O 1
ATOM 1623 N N . ASN B 1 69 ? -15.797 7.98 3.445 1 98 69 ASN B N 1
ATOM 1624 C CA . ASN B 1 69 ? -17.047 8.492 2.916 1 98 69 ASN B CA 1
ATOM 1625 C C . ASN B 1 69 ? -17.062 10.016 2.885 1 98 69 ASN B C 1
ATOM 1627 O O . ASN B 1 69 ? -18.141 10.625 2.83 1 98 69 ASN B O 1
ATOM 1631 N N . ALA B 1 70 ? -15.945 10.617 2.959 1 98.31 70 ALA B N 1
ATOM 1632 C CA . ALA B 1 70 ? -15.859 12.07 3.016 1 98.31 70 ALA B CA 1
ATOM 1633 C C . ALA B 1 70 ? -16.109 12.688 1.642 1 98.31 70 ALA B C 1
ATOM 1635 O O . ALA B 1 70 ? -16.672 13.781 1.534 1 98.31 70 ALA B O 1
ATOM 1636 N N . PHE B 1 71 ? -15.586 12.055 0.573 1 98.12 71 PHE B N 1
ATOM 1637 C CA . PHE B 1 71 ? -15.625 12.641 -0.764 1 98.12 71 PHE B CA 1
ATOM 1638 C C . PHE B 1 71 ? -16.156 11.633 -1.776 1 98.12 71 PHE B C 1
ATOM 1640 O O . PHE B 1 71 ? -15.977 10.422 -1.61 1 98.12 71 PHE B O 1
ATOM 1647 N N . GLN B 1 72 ? -16.797 12.141 -2.832 1 95.25 72 GLN B N 1
ATOM 1648 C CA . GLN B 1 72 ? -17.406 11.273 -3.83 1 95.25 72 GLN B CA 1
ATOM 1649 C C . GLN B 1 72 ? -16.812 11.516 -5.211 1 95.25 72 GLN B C 1
ATOM 1651 O O . GLN B 1 72 ? -17.141 10.812 -6.168 1 95.25 72 GLN B O 1
ATOM 1656 N N . THR B 1 73 ? -15.859 12.5 -5.281 1 97.06 73 THR B N 1
ATOM 1657 C CA . THR B 1 73 ? -15.242 12.758 -6.582 1 97.06 73 THR B CA 1
ATOM 1658 C C . THR B 1 73 ? -13.727 12.742 -6.469 1 97.06 73 THR B C 1
ATOM 1660 O O . THR B 1 73 ? -13.172 13.047 -5.41 1 97.06 73 THR B O 1
ATOM 1663 N N . LYS B 1 74 ? -13.156 12.477 -7.609 1 96 74 LYS B N 1
ATOM 1664 C CA . LYS B 1 74 ? -11.703 12.469 -7.715 1 96 74 LYS B CA 1
ATOM 1665 C C . LYS B 1 74 ? -11.117 13.82 -7.32 1 96 74 LYS B C 1
ATOM 1667 O O . LYS B 1 74 ? -10.141 13.883 -6.562 1 96 74 LYS B O 1
ATOM 1672 N N . GLN B 1 75 ? -11.695 14.836 -7.824 1 97.88 75 GLN B N 1
ATOM 1673 C CA . GLN B 1 75 ? -11.156 16.172 -7.602 1 97.88 75 GLN B CA 1
ATOM 1674 C C . GLN B 1 75 ? -11.203 16.547 -6.125 1 97.88 75 GLN B C 1
ATOM 1676 O O . GLN B 1 75 ? -10.266 17.156 -5.598 1 97.88 75 GLN B O 1
ATOM 1681 N N . GLU B 1 76 ? -12.266 16.156 -5.461 1 98.44 76 GLU B N 1
ATOM 1682 C CA . GLU B 1 76 ? -12.359 16.438 -4.027 1 98.44 76 GLU B CA 1
ATOM 1683 C C . GLU B 1 76 ? -11.258 15.719 -3.258 1 98.44 76 GLU B C 1
ATOM 1685 O O . GLU B 1 76 ? -10.664 16.297 -2.342 1 98.44 76 GLU B O 1
ATOM 1690 N N . VAL B 1 77 ? -11.016 14.469 -3.629 1 98.38 77 VAL B N 1
ATOM 1691 C CA . VAL B 1 77 ? -9.977 13.703 -2.961 1 98.38 77 VAL B CA 1
ATOM 1692 C C . VAL B 1 77 ? -8.609 14.328 -3.236 1 98.38 77 VAL B C 1
ATOM 1694 O O . VAL B 1 77 ? -7.801 14.492 -2.32 1 98.38 77 VAL B O 1
ATOM 1697 N N . ILE B 1 78 ? -8.367 14.688 -4.492 1 97.88 78 ILE B N 1
ATOM 1698 C CA . ILE B 1 78 ? -7.098 15.297 -4.875 1 97.88 78 ILE B CA 1
ATOM 1699 C C . ILE B 1 78 ? -6.875 16.578 -4.082 1 97.88 78 ILE B C 1
ATOM 1701 O O . ILE B 1 78 ? -5.805 16.781 -3.506 1 97.88 78 ILE B O 1
ATOM 1705 N N . ASP B 1 79 ? -7.875 17.406 -3.945 1 98.44 79 ASP B N 1
ATOM 1706 C CA . ASP B 1 79 ? -7.777 18.656 -3.201 1 98.44 79 ASP B CA 1
ATOM 1707 C C . ASP B 1 79 ? -7.469 18.391 -1.729 1 98.44 79 ASP B C 1
ATOM 1709 O O . ASP B 1 79 ? -6.648 19.094 -1.128 1 98.44 79 ASP B O 1
ATOM 1713 N N . ALA B 1 80 ? -8.117 17.438 -1.185 1 98.62 80 ALA B N 1
ATOM 1714 C CA . ALA B 1 80 ? -7.91 17.094 0.221 1 98.62 80 ALA B CA 1
ATOM 1715 C C . ALA B 1 80 ? -6.488 16.594 0.458 1 98.62 80 ALA B C 1
ATOM 1717 O O . ALA B 1 80 ? -5.855 16.953 1.452 1 98.62 80 ALA B O 1
ATOM 1718 N N . VAL B 1 81 ? -6.012 15.773 -0.434 1 97.81 81 VAL B N 1
ATOM 1719 C CA . VAL B 1 81 ? -4.664 15.219 -0.323 1 97.81 81 VAL B CA 1
ATOM 1720 C C . VAL B 1 81 ? -3.639 16.344 -0.358 1 97.81 81 VAL B C 1
ATOM 1722 O O . VAL B 1 81 ? -2.713 16.375 0.457 1 97.81 81 VAL B O 1
ATOM 1725 N N . LEU B 1 82 ? -3.811 17.266 -1.263 1 97.5 82 LEU B N 1
ATOM 1726 C CA . LEU B 1 82 ? -2.846 18.344 -1.471 1 97.5 82 LEU B CA 1
ATOM 1727 C C . LEU B 1 82 ? -2.855 19.312 -0.295 1 97.5 82 LEU B C 1
ATOM 1729 O O . LEU B 1 82 ? -1.931 20.125 -0.141 1 97.5 82 LEU B O 1
ATOM 1733 N N . GLN B 1 83 ? -3.852 19.219 0.543 1 97.94 83 GLN B N 1
ATOM 1734 C CA . GLN B 1 83 ? -3.963 20.109 1.682 1 97.94 83 GLN B CA 1
ATOM 1735 C C . GLN B 1 83 ? -3.375 19.484 2.941 1 97.94 83 GLN B C 1
ATOM 1737 O O . GLN B 1 83 ? -3.279 20.141 3.982 1 97.94 83 GLN B O 1
ATOM 1742 N N . ILE B 1 84 ? -2.992 18.234 2.887 1 97.94 84 ILE B N 1
ATOM 1743 C CA . ILE B 1 84 ? -2.418 17.594 4.066 1 97.94 84 ILE B CA 1
ATOM 1744 C C . ILE B 1 84 ? -1.092 18.266 4.422 1 97.94 84 ILE B C 1
ATOM 1746 O O . ILE B 1 84 ? -0.183 18.344 3.59 1 97.94 84 ILE B O 1
ATOM 1750 N N . PRO B 1 85 ? -0.964 18.766 5.66 1 97.81 85 PRO B N 1
ATOM 1751 C CA . PRO B 1 85 ? 0.25 19.484 6.035 1 97.81 85 PRO B CA 1
ATOM 1752 C C . PRO B 1 85 ? 1.396 18.562 6.434 1 97.81 85 PRO B C 1
ATOM 1754 O O . PRO B 1 85 ? 1.155 17.438 6.875 1 97.81 85 PRO B O 1
ATOM 1757 N N . TYR B 1 86 ? 2.584 19.109 6.195 1 97.12 86 TYR B N 1
ATOM 1758 C CA . TYR B 1 86 ? 3.742 18.516 6.848 1 97.12 86 TYR B CA 1
ATOM 1759 C C . TYR B 1 86 ? 3.898 19.031 8.273 1 97.12 86 TYR B C 1
ATOM 1761 O O . TYR B 1 86 ? 4.086 20.234 8.477 1 97.12 86 TYR B O 1
ATOM 1769 N N . VAL B 1 87 ? 3.826 18.281 9.422 1 95.44 87 VAL B N 1
ATOM 1770 C CA . VAL B 1 87 ? 3.701 18.7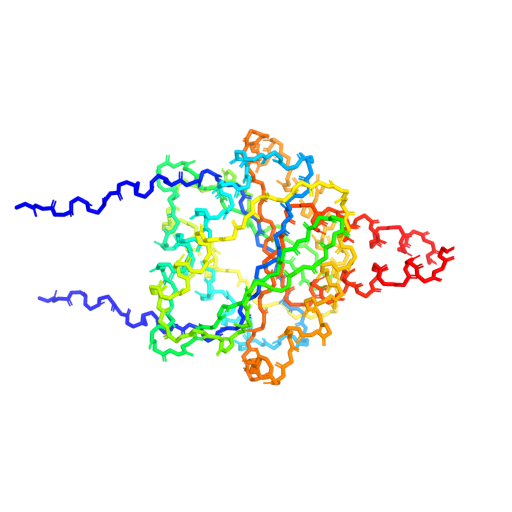66 10.789 1 95.44 87 VAL B CA 1
ATOM 1771 C C . VAL B 1 87 ? 4.992 18.484 11.555 1 95.44 87 VAL B C 1
ATOM 1773 O O . VAL B 1 87 ? 5.297 19.172 12.539 1 95.44 87 VAL B O 1
ATOM 1776 N N . TYR B 1 88 ? 5.957 17.688 11.227 1 93 88 TYR B N 1
ATOM 1777 C CA . TYR B 1 88 ? 7.164 17.281 11.93 1 93 88 TYR B CA 1
ATOM 1778 C C . TYR B 1 88 ? 6.824 16.594 13.25 1 93 88 TYR B C 1
ATOM 1780 O O . TYR B 1 88 ? 5.648 16.469 13.602 1 93 88 TYR B O 1
ATOM 1788 N N . GLY B 1 89 ? 7.84 16.047 13.977 1 96.44 89 GLY B N 1
ATOM 1789 C CA . GLY B 1 89 ? 7.645 15.422 15.273 1 96.44 89 GLY B CA 1
ATOM 1790 C C . GLY B 1 89 ? 8.227 14.023 15.367 1 96.44 89 GLY B C 1
ATOM 1791 O O . GLY B 1 89 ? 9.031 13.633 14.523 1 96.44 89 GLY B O 1
ATOM 1792 N N . SER B 1 90 ? 7.914 13.398 16.531 1 95.75 90 SER B N 1
ATOM 1793 C CA . SER B 1 90 ? 8.336 12.016 16.734 1 95.75 90 SER B CA 1
ATOM 1794 C C . SER B 1 90 ? 7.512 11.055 15.883 1 95.75 90 SER B C 1
ATOM 1796 O O . SER B 1 90 ? 6.637 11.484 15.125 1 95.75 90 SER B O 1
ATOM 1798 N N . THR B 1 91 ? 7.895 9.836 15.859 1 91.94 91 THR B N 1
ATOM 1799 C CA . THR B 1 91 ? 7.277 8.828 15.016 1 91.94 91 THR B CA 1
ATOM 1800 C C . THR B 1 91 ? 6.336 7.941 15.828 1 91.94 91 THR B C 1
ATOM 1802 O O . THR B 1 91 ? 6.766 6.957 16.438 1 91.94 91 THR B O 1
ATOM 1805 N N . ASN B 1 92 ? 5.09 8.219 15.867 1 92 92 ASN B N 1
ATOM 1806 C CA . ASN B 1 92 ? 4.078 7.402 16.531 1 92 92 ASN B CA 1
ATOM 1807 C C . ASN B 1 92 ? 3.375 6.477 15.531 1 92 92 ASN B C 1
ATOM 1809 O O . ASN B 1 92 ? 2.168 6.59 15.32 1 92 92 ASN B O 1
ATOM 1813 N N . THR B 1 93 ? 4.094 5.535 15 1 88.94 93 THR B N 1
ATOM 1814 C CA . THR B 1 93 ? 3.586 4.598 14.008 1 88.94 93 THR B CA 1
ATOM 1815 C C . THR B 1 93 ? 2.418 3.793 14.578 1 88.94 93 THR B C 1
ATOM 1817 O O . THR B 1 93 ? 1.415 3.58 13.891 1 88.94 93 THR B O 1
ATOM 1820 N N . TYR B 1 94 ? 2.57 3.379 15.82 1 85.56 94 TYR B N 1
ATOM 1821 C CA . TYR B 1 94 ? 1.513 2.6 16.453 1 85.56 94 TYR B CA 1
ATOM 1822 C C . TYR B 1 94 ? 0.192 3.361 16.438 1 85.56 94 TYR B C 1
ATOM 1824 O O . TYR B 1 94 ? -0.852 2.801 16.109 1 85.56 94 TYR B O 1
ATOM 1832 N N . GLY B 1 95 ? 0.298 4.562 16.891 1 90.69 95 GLY B N 1
ATOM 1833 C CA . GLY B 1 95 ? -0.909 5.375 16.906 1 90.69 95 GLY B CA 1
ATOM 1834 C C . GLY B 1 95 ? -1.582 5.469 15.547 1 90.69 95 GLY B C 1
ATOM 1835 O O . GLY B 1 95 ? -2.805 5.359 15.445 1 90.69 95 GLY B O 1
ATOM 1836 N N . GLY B 1 96 ? -0.811 5.734 14.531 1 92.44 96 GLY B N 1
ATOM 1837 C CA . GLY B 1 96 ? -1.335 5.785 13.172 1 92.44 96 GLY B CA 1
ATOM 1838 C C . GLY B 1 96 ? -2.012 4.496 12.742 1 92.44 96 GLY B C 1
ATOM 1839 O O . GLY B 1 96 ? -3.156 4.512 12.289 1 92.44 96 GLY B O 1
ATOM 1840 N N . LEU B 1 97 ? -1.366 3.363 12.992 1 88.62 97 LEU B N 1
ATOM 1841 C CA . LEU B 1 97 ? -1.874 2.055 12.594 1 88.62 97 LEU B CA 1
ATOM 1842 C C . LEU B 1 97 ? -3.125 1.693 13.383 1 88.62 97 LEU B C 1
ATOM 1844 O O . LEU B 1 97 ? -4.094 1.18 12.82 1 88.62 97 LEU B O 1
ATOM 1848 N N . ASN B 1 98 ? -3.082 1.965 14.648 1 89.25 98 ASN B N 1
ATOM 1849 C CA . ASN B 1 98 ? -4.23 1.668 15.5 1 89.25 98 ASN B CA 1
ATOM 1850 C C . ASN B 1 98 ? -5.453 2.482 15.094 1 89.25 98 ASN B C 1
ATOM 1852 O O . ASN B 1 98 ? -6.57 1.962 15.078 1 89.25 98 ASN B O 1
ATOM 1856 N N . THR B 1 99 ? -5.238 3.676 14.773 1 93.75 99 THR B N 1
ATOM 1857 C CA . THR B 1 99 ? -6.324 4.539 14.328 1 93.75 99 THR B CA 1
ATOM 1858 C C . THR B 1 99 ? -6.91 4.035 13.016 1 93.75 99 THR B C 1
ATOM 1860 O O . THR B 1 99 ? -8.133 3.984 12.852 1 93.75 99 THR B O 1
ATOM 1863 N N . MET B 1 100 ? -6.035 3.703 12.086 1 92.81 100 MET B N 1
ATOM 1864 C CA . MET B 1 100 ? -6.492 3.148 10.812 1 92.81 100 MET B CA 1
ATOM 1865 C C . MET B 1 100 ? -7.355 1.912 11.039 1 92.81 100 MET B C 1
ATOM 1867 O O . MET B 1 100 ? -8.445 1.799 10.469 1 92.81 100 MET B O 1
ATOM 1871 N N . ARG B 1 101 ? -6.988 1.095 11.93 1 87.94 101 ARG B N 1
ATOM 1872 C CA . ARG B 1 101 ? -7.652 -0.182 12.172 1 87.94 101 ARG B CA 1
ATOM 1873 C C . ARG B 1 101 ? -8.961 0.015 12.93 1 87.94 101 ARG B C 1
ATOM 1875 O O . ARG B 1 101 ? -9.992 -0.552 12.562 1 87.94 101 ARG B O 1
ATOM 1882 N N . THR B 1 102 ? -8.969 0.85 13.922 1 92 102 THR B N 1
ATOM 1883 C CA . THR B 1 102 ? -10.07 0.869 14.883 1 92 102 THR B CA 1
ATOM 1884 C C . THR B 1 102 ? -11.086 1.949 14.516 1 92 102 THR B C 1
ATOM 1886 O O . THR B 1 102 ? -12.258 1.863 14.898 1 92 102 THR B O 1
ATOM 1889 N N . VAL B 1 103 ? -10.594 2.904 13.773 1 96.56 103 VAL B N 1
ATOM 1890 C CA . VAL B 1 103 ? -11.484 4.031 13.539 1 96.56 103 VAL B CA 1
ATOM 1891 C C . VAL B 1 103 ? -11.852 4.109 12.062 1 96.56 103 VAL B C 1
ATOM 1893 O O . VAL B 1 103 ? -13.016 4.289 11.711 1 96.56 103 VAL B O 1
ATOM 1896 N N . MET B 1 104 ? -10.922 3.916 11.211 1 96.12 104 MET B N 1
ATOM 1897 C CA . MET B 1 104 ? -11.156 4.305 9.828 1 96.12 104 MET B CA 1
ATOM 1898 C C . MET B 1 104 ? -11.75 3.143 9.031 1 96.12 104 MET B C 1
ATOM 1900 O O . MET B 1 104 ? -12.625 3.346 8.188 1 96.12 104 MET B O 1
ATOM 1904 N N . PHE B 1 105 ? -11.289 1.96 9.32 1 93.56 105 PHE B N 1
ATOM 1905 C CA . PHE B 1 105 ? -11.883 0.8 8.664 1 93.56 105 PHE B CA 1
ATOM 1906 C C . PHE B 1 105 ? -13.125 0.331 9.414 1 93.56 105 PHE B C 1
ATOM 1908 O O . PHE B 1 105 ? -13.172 -0.802 9.898 1 93.56 105 PHE B O 1
ATOM 1915 N N . THR B 1 106 ? -14.094 1.2 9.5 1 96 106 THR B N 1
ATOM 1916 C CA . THR B 1 106 ? -15.398 0.914 10.086 1 96 106 THR B CA 1
ATOM 1917 C C . THR B 1 106 ? -16.516 1.33 9.133 1 96 106 THR B C 1
ATOM 1919 O O . THR B 1 106 ? -16.359 2.262 8.344 1 96 106 THR B O 1
ATOM 1922 N N . THR B 1 107 ? -17.672 0.641 9.297 1 96.88 107 THR B N 1
ATOM 1923 C CA . THR B 1 107 ? -18.812 0.95 8.438 1 96.88 107 THR B CA 1
ATOM 1924 C C . THR B 1 107 ? -19.266 2.391 8.648 1 96.88 107 THR B C 1
ATOM 1926 O O . THR B 1 107 ? -19.672 3.064 7.695 1 96.88 107 THR B O 1
ATOM 1929 N N . GLU B 1 108 ? -19.156 2.908 9.789 1 97.69 108 GLU B N 1
ATOM 1930 C CA . GLU B 1 108 ? -19.547 4.277 10.117 1 97.69 108 GLU B CA 1
ATOM 1931 C C . GLU B 1 108 ? -18.719 5.289 9.328 1 97.69 108 GLU B C 1
ATOM 1933 O O . GLU B 1 108 ? -19.219 6.344 8.938 1 97.69 108 GLU B O 1
ATOM 1938 N N . ASN B 1 109 ? -17.5 4.867 9.016 1 98.12 109 ASN B N 1
ATOM 1939 C CA . ASN B 1 109 ? -16.594 5.801 8.352 1 98.12 109 ASN B CA 1
ATOM 1940 C C . ASN B 1 109 ? -16.344 5.41 6.902 1 98.12 109 ASN B C 1
ATOM 1942 O O . ASN B 1 109 ? -15.352 5.82 6.305 1 98.12 109 ASN B O 1
ATOM 1946 N N . GLY B 1 110 ? -17.234 4.543 6.379 1 97.5 110 GLY B N 1
ATOM 1947 C CA . GLY B 1 110 ? -17.297 4.383 4.934 1 97.5 110 GLY B CA 1
ATOM 1948 C C . GLY B 1 110 ? -16.797 3.029 4.465 1 97.5 110 GLY B C 1
ATOM 1949 O O . GLY B 1 110 ? -16.906 2.695 3.283 1 97.5 110 GLY B O 1
ATOM 1950 N N . ASP B 1 111 ? -16.281 2.258 5.387 1 95.94 111 ASP B N 1
ATOM 1951 C CA . ASP B 1 111 ? -15.812 0.92 5.035 1 95.94 111 ASP B CA 1
ATOM 1952 C C . ASP B 1 111 ? -16.953 0.051 4.523 1 95.94 111 ASP B C 1
ATOM 1954 O O . ASP B 1 111 ? -18.047 0.046 5.102 1 95.94 111 ASP B O 1
ATOM 1958 N N . ARG B 1 112 ? -16.734 -0.643 3.412 1 94.38 112 ARG B N 1
ATOM 1959 C CA . ARG B 1 112 ? -17.688 -1.596 2.857 1 94.38 112 ARG B CA 1
ATOM 1960 C C . ARG B 1 112 ? -17.203 -3.029 3.041 1 94.38 112 ARG B C 1
ATOM 1962 O O . ARG B 1 112 ? -16.25 -3.455 2.389 1 94.38 112 ARG B O 1
ATOM 1969 N N . PRO B 1 113 ? -17.859 -3.734 3.879 1 87.25 113 PRO B N 1
ATOM 1970 C CA . PRO B 1 113 ? -17.391 -5.062 4.262 1 87.25 113 PRO B CA 1
ATOM 1971 C C . PRO B 1 113 ? -17.25 -6.008 3.072 1 87.25 113 PRO B C 1
ATOM 1973 O O . PRO B 1 113 ? -16.453 -6.953 3.115 1 87.25 113 PRO B O 1
ATOM 1976 N N . SER B 1 114 ? -17.969 -5.781 2.043 1 83.25 114 SER B N 1
ATOM 1977 C CA . SER B 1 11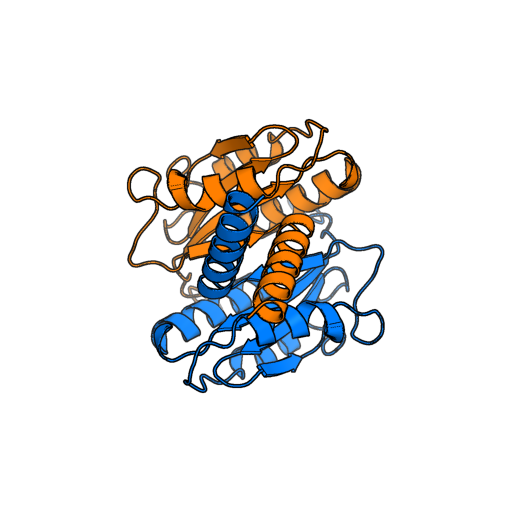4 ? -17.953 -6.68 0.893 1 83.25 114 SER B CA 1
ATOM 1978 C C . SER B 1 114 ? -16.812 -6.355 -0.05 1 83.25 114 SER B C 1
ATOM 1980 O O . SER B 1 114 ? -16.516 -7.121 -0.974 1 83.25 114 SER B O 1
ATOM 1982 N N . PHE B 1 115 ? -16.094 -5.254 0.246 1 82.69 115 PHE B N 1
ATOM 1983 C CA . PHE B 1 115 ? -15.008 -4.809 -0.623 1 82.69 115 PHE B CA 1
ATOM 1984 C C . PHE B 1 115 ? -13.648 -5.047 0.037 1 82.69 115 PHE B C 1
ATOM 1986 O O . PHE B 1 115 ? -13.523 -4.941 1.259 1 82.69 115 PHE B O 1
ATOM 1993 N N . PRO B 1 116 ? -12.672 -5.344 -0.767 1 81.88 116 PRO B N 1
ATOM 1994 C CA . PRO B 1 116 ? -11.328 -5.453 -0.196 1 81.88 116 PRO B CA 1
ATOM 1995 C C . PRO B 1 116 ? -10.82 -4.129 0.377 1 81.88 116 PRO B C 1
ATOM 1997 O O . PRO B 1 116 ? -11.094 -3.064 -0.18 1 81.88 116 PRO B O 1
ATOM 2000 N N . ILE B 1 117 ? -10.164 -4.27 1.521 1 84.06 117 ILE B N 1
ATOM 2001 C CA . ILE B 1 117 ? -9.477 -3.113 2.088 1 84.06 117 ILE B CA 1
ATOM 2002 C C . ILE B 1 117 ? -8.008 -3.121 1.657 1 84.06 117 ILE B C 1
ATOM 2004 O O . ILE B 1 117 ? -7.387 -4.184 1.569 1 84.06 117 ILE B O 1
ATOM 2008 N N . LEU B 1 118 ? -7.543 -1.905 1.374 1 85.25 118 LEU B N 1
ATOM 2009 C CA . LEU B 1 118 ? -6.152 -1.762 0.965 1 85.25 118 LEU B CA 1
ATOM 2010 C C . LEU B 1 118 ? -5.453 -0.682 1.784 1 85.25 118 LEU B C 1
ATOM 2012 O O . LEU B 1 118 ? -5.562 0.507 1.476 1 85.25 118 LEU B O 1
ATOM 2016 N N . PRO B 1 119 ? -4.738 -1.127 2.779 1 87.69 119 PRO B N 1
ATOM 2017 C CA . PRO B 1 119 ? -3.916 -0.168 3.52 1 87.69 119 PRO B CA 1
ATOM 2018 C C . PRO B 1 119 ? -2.637 0.21 2.777 1 87.69 119 PRO B C 1
ATOM 2020 O O . PRO B 1 119 ? -1.827 -0.662 2.451 1 87.69 119 PRO B O 1
ATOM 2023 N N . PHE B 1 120 ? -2.549 1.409 2.42 1 85.94 120 PHE B N 1
ATOM 2024 C CA . PHE B 1 120 ? -1.291 1.904 1.872 1 85.94 120 PHE B CA 1
ATOM 2025 C C . PHE B 1 120 ? -0.396 2.449 2.979 1 85.94 120 PHE B C 1
ATOM 2027 O O . PHE B 1 120 ? -0.638 3.539 3.5 1 85.94 120 PHE B O 1
ATOM 2034 N N . CYS B 1 121 ? 0.628 1.705 3.318 1 80.31 121 CYS B N 1
ATOM 2035 C CA . CYS B 1 121 ? 1.496 2.047 4.441 1 80.31 121 CYS B CA 1
ATOM 2036 C C . CYS B 1 121 ? 2.729 2.807 3.963 1 80.31 121 CYS B C 1
ATOM 2038 O O . CYS B 1 121 ? 3.311 2.469 2.932 1 80.31 121 CYS B O 1
ATOM 2040 N N . SER B 1 122 ? 3.029 3.758 4.738 1 82.94 122 SER B N 1
ATOM 2041 C CA . SER B 1 122 ? 4.301 4.438 4.523 1 82.94 122 SER B CA 1
ATOM 2042 C C . SER B 1 122 ? 5.48 3.49 4.723 1 82.94 122 SER B C 1
ATOM 2044 O O . SER B 1 122 ? 5.355 2.477 5.414 1 82.94 122 SER B O 1
ATOM 2046 N N . PRO B 1 123 ? 6.57 3.855 4.16 1 81.81 123 PRO B N 1
ATOM 2047 C CA . PRO B 1 123 ? 7.758 3.027 4.363 1 81.81 123 PRO B CA 1
ATOM 2048 C C . PRO B 1 123 ? 8.094 2.832 5.84 1 81.81 123 PRO B C 1
ATOM 2050 O O . PRO B 1 123 ? 8.461 1.729 6.254 1 81.81 123 PRO B O 1
ATOM 2053 N N . THR B 1 124 ? 7.879 3.854 6.578 1 82.06 124 THR B N 1
ATOM 2054 C CA . THR B 1 124 ? 8.188 3.762 8 1 82.06 124 THR B CA 1
ATOM 2055 C C . THR B 1 124 ? 7.219 2.82 8.703 1 82.06 124 THR B C 1
ATOM 2057 O O . THR B 1 124 ? 7.629 2.006 9.531 1 82.06 124 THR B O 1
ATOM 2060 N N . ALA B 1 125 ? 5.957 2.914 8.406 1 81.5 125 ALA B N 1
ATOM 2061 C CA . ALA B 1 125 ? 4.969 2.025 9.016 1 81.5 125 ALA B CA 1
ATOM 2062 C C . ALA B 1 125 ? 5.266 0.567 8.68 1 81.5 125 ALA B C 1
ATOM 2064 O O . ALA B 1 125 ? 5.137 -0.31 9.539 1 81.5 125 ALA B O 1
ATOM 2065 N N . TYR B 1 126 ? 5.684 0.404 7.492 1 76.81 126 TYR B N 1
ATOM 2066 C CA . TYR B 1 126 ? 6.055 -0.937 7.055 1 76.81 126 TYR B CA 1
ATOM 2067 C C . TYR B 1 126 ? 7.262 -1.449 7.836 1 76.81 126 TYR B C 1
ATOM 2069 O O . TYR B 1 126 ? 7.242 -2.568 8.352 1 76.81 126 TYR B O 1
ATOM 2077 N N . ARG B 1 127 ? 8.203 -0.675 7.949 1 79.12 127 ARG B N 1
ATOM 2078 C CA . ARG B 1 127 ? 9.422 -1.09 8.633 1 79.12 127 ARG B CA 1
ATOM 2079 C C . ARG B 1 127 ? 9.148 -1.387 10.109 1 79.12 127 ARG B C 1
ATOM 2081 O O . ARG B 1 127 ? 9.641 -2.381 10.648 1 79.12 127 ARG B O 1
ATOM 2088 N N . THR B 1 128 ? 8.414 -0.55 10.688 1 76.38 128 THR B N 1
ATOM 2089 C CA . THR B 1 128 ? 8.078 -0.721 12.102 1 76.38 128 THR B CA 1
ATOM 2090 C C . THR B 1 128 ? 7.27 -1.996 12.312 1 76.38 128 THR B C 1
ATOM 2092 O O . THR B 1 128 ? 7.574 -2.789 13.211 1 76.38 128 THR B O 1
ATOM 2095 N N . SER B 1 129 ? 6.289 -2.17 11.484 1 73 129 SER B N 1
ATOM 2096 C CA . SER B 1 129 ? 5.422 -3.334 11.602 1 73 129 SER B CA 1
ATOM 2097 C C . SER B 1 129 ? 6.195 -4.629 11.375 1 73 129 SER B C 1
ATOM 2099 O O . SER B 1 129 ? 6.008 -5.605 12.102 1 73 129 SER B O 1
ATOM 2101 N N . MET B 1 130 ? 7.008 -4.523 10.453 1 68.69 130 MET B N 1
ATOM 2102 C CA . MET B 1 130 ? 7.816 -5.695 10.133 1 68.69 130 MET B CA 1
ATOM 2103 C C . MET B 1 130 ? 8.75 -6.043 11.289 1 68.69 130 MET B C 1
ATOM 2105 O O . MET B 1 130 ? 8.836 -7.199 11.703 1 68.69 130 MET B O 1
ATOM 2109 N N . LEU B 1 131 ? 9.422 -5.125 11.797 1 70.31 131 LEU B N 1
ATOM 2110 C CA . LEU B 1 131 ? 10.375 -5.352 12.875 1 70.31 131 LEU B CA 1
ATOM 2111 C C . LEU B 1 131 ? 9.688 -5.93 14.102 1 70.31 131 LEU B C 1
ATOM 2113 O O . LEU B 1 131 ? 10.203 -6.844 14.742 1 70.31 131 LEU B O 1
ATOM 2117 N N . THR B 1 132 ? 8.562 -5.461 14.336 1 75.12 132 THR B N 1
ATOM 2118 C CA . THR B 1 132 ? 7.844 -5.926 15.516 1 75.12 132 THR B CA 1
ATOM 2119 C C . THR B 1 132 ? 7.344 -7.355 15.32 1 75.12 132 THR B C 1
ATOM 2121 O O . THR B 1 132 ? 7.324 -8.148 16.266 1 75.12 132 THR B O 1
ATOM 2124 N N . THR B 1 133 ? 6.984 -7.652 14.133 1 68.62 133 THR B N 1
ATOM 2125 C CA . THR B 1 133 ? 6.555 -9.016 13.836 1 68.62 133 THR B CA 1
ATOM 2126 C C . THR B 1 133 ? 7.723 -9.992 13.953 1 68.62 133 THR B C 1
ATOM 2128 O O . THR B 1 133 ? 7.559 -11.109 14.445 1 68.62 133 THR B O 1
ATOM 2131 N N . LEU B 1 134 ? 8.852 -9.531 13.5 1 66 134 LEU B N 1
ATOM 2132 C CA . LEU B 1 134 ? 10.062 -10.344 13.578 1 66 134 LEU B CA 1
ATOM 2133 C C . LEU B 1 134 ? 10.43 -10.625 15.031 1 66 134 LEU B C 1
ATOM 2135 O O . LEU B 1 134 ? 10.82 -11.742 15.375 1 66 134 LEU B O 1
ATOM 2139 N N . PHE B 1 135 ? 10.305 -9.656 15.789 1 68.56 135 PHE B N 1
ATOM 2140 C CA . PHE B 1 135 ? 10.648 -9.797 17.203 1 68.56 135 PHE B CA 1
ATOM 2141 C C . PHE B 1 135 ? 9.703 -10.766 17.906 1 68.56 135 PHE B C 1
ATOM 2143 O O . PHE B 1 135 ? 10.133 -11.586 18.719 1 68.56 135 PHE B O 1
ATOM 2150 N N . GLN B 1 136 ? 8.477 -10.781 17.625 1 68 136 GLN B N 1
ATOM 2151 C CA . GLN B 1 136 ? 7.496 -11.656 18.25 1 68 136 GLN B CA 1
ATOM 2152 C C . GLN B 1 136 ? 7.711 -13.109 17.844 1 68 136 GLN B C 1
ATOM 2154 O O . GLN B 1 136 ? 7.551 -14.023 18.656 1 68 136 GLN B O 1
ATOM 2159 N N . LYS B 1 137 ? 8.07 -13.242 16.703 1 66.69 137 LYS B N 1
ATOM 2160 C CA . LYS B 1 137 ? 8.32 -14.594 16.234 1 66.69 137 LYS B CA 1
ATOM 2161 C C . LYS B 1 137 ? 9.562 -15.188 16.875 1 66.69 137 LYS B C 1
ATOM 2163 O O . LYS B 1 137 ? 9.617 -16.391 17.156 1 66.69 137 LYS B O 1
ATOM 2168 N N . GLN B 1 138 ? 10.516 -14.406 17.078 1 61.41 138 GLN B N 1
ATOM 2169 C CA . GLN B 1 138 ? 11.75 -14.883 17.688 1 61.41 138 GLN B CA 1
ATOM 2170 C C . GLN B 1 138 ? 11.539 -15.227 19.156 1 61.41 138 GLN B C 1
ATOM 2172 O O . GLN B 1 138 ? 12.266 -16.047 19.719 1 61.41 138 GLN B O 1
ATOM 2177 N N . ARG B 1 139 ? 10.578 -14.711 19.875 1 58.97 139 ARG B N 1
ATOM 2178 C CA . ARG B 1 139 ? 10.328 -14.977 21.297 1 58.97 139 ARG B CA 1
ATOM 2179 C C . ARG B 1 139 ? 9.453 -16.219 21.469 1 58.97 139 ARG B C 1
ATOM 2181 O O . ARG B 1 139 ? 9.383 -16.781 22.562 1 58.97 139 ARG B O 1
ATOM 2188 N N . LYS B 1 140 ? 8.719 -16.547 20.422 1 54.66 140 LYS B N 1
ATOM 2189 C CA . LYS B 1 140 ? 7.957 -17.781 20.562 1 54.66 140 LYS B CA 1
ATOM 2190 C C . LYS B 1 140 ? 8.812 -19 20.25 1 54.66 140 LYS B C 1
ATOM 2192 O O . LYS B 1 140 ? 8.688 -20.047 20.891 1 54.66 140 LYS B O 1
#

InterPro domains:
  IPR002035 von Willebrand factor, type A [PF00092] (14-114)
  IPR002035 von Willebrand factor, type A [PS50234] (14-133)
  IPR002035 von Willebrand factor, type A [SM00327] (12-140)
  IPR036465 von Willebrand factor A-like domain superfamily [G3DSA:3.40.50.410] (11-118)
  IPR036465 von Willebrand factor A-like domain superfamily [SSF53300] (10-116)
  IPR050525 Extracellular Matrix Assembly and Organization [PTHR24020] (12-112)

Sequence (280 aa):
MTTKRGDCGATESDIIFILDSSTSVQEENFKKMLNFIVDFVSAASIDNGNVRIGAVLYSSDVKIQFHLNAFQTKQEVIDAVLQIPYVYGSTNTYGGLNTMRTVMFTTENGDRPSFPILPFCSPTAYRTSMLTTLFQKQRKMTTKRGDCGATESDIIFILDSSTSVQEENFKKMLNFIVDFVSAASIDNGNVRIGAVLYSSDVKIQFHLNAFQTKQEVIDAVLQIPYVYGSTNTYGGLNTMRTVMFTTENGDRPSFPILPFCSPTAYRTSMLTTLFQKQRK

=== Feature glossary ===
Annotated list of the representations used here:

Nearest PDB structures. The Foldseek neighbor list gives the closest experimentally determined structures in the PDB, ranked by structural alignment. TM-score near 1 means near-identical fold; near 0.3 means only rough topology match. This is how one finds what a novel AlphaFold prediction most resembles in the solved-structure universe.

Foldseek 3Di. Foldseek's 3Di representation compresses backbone geometry into a per-residue letter drawn from a learned twenty-state alphabet. It captures the tertiary interaction pattern around each residue — which residues are packed against it in space, regardless of where they are in sequence.

Radius of gyration, Cα contacts, bounding box. Radius of gyration (Rg) is the root-mean-square distance of Cα atoms from their centroid — a single number for overall size and compactness. A globular domain of N residues has Rg ≈ 2.2·N^0.38 Å; an extended or disordered chain has a much larger Rg. The Cα contact count is the number of residue pairs whose Cα atoms are within 8 Å and are more than four positions apart in sequence — a standard proxy for tertiary packing density. The bounding box is the smallest axis-aligned box enclosing all Cα atoms.

InterPro / GO / CATH / organism. The annotation block draws on four external resources. InterPro: which protein families and domains the sequence belongs to. GO: standardized terms for what the protein does, what process it participates in, and where in the cell it acts. CATH: which structural fold it has in the CATH hierarchy. Organism: the species of origin.

mmCIF coordinates. The mmCIF block holds the 3D Cartesian coordinates of each backbone atom (N, Cα, C, O) in ångströms. mmCIF is the PDB's canonical archive for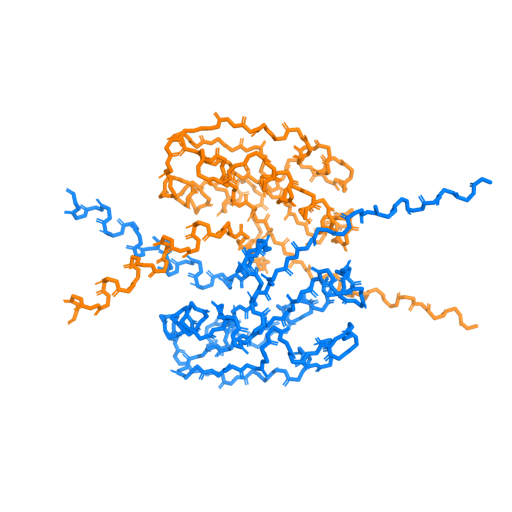mat — a tagged-loop text representation of the atomic model.

pLDDT. pLDDT is the predicted lDDT-Cα score: AlphaFold's confidence that the local environment of each residue (all inter-atomic distances within 15 Å) is correctly placed. It is a per-residue number between 0 and 100, with higher meaning more reliable.

Backbone torsions (φ/ψ). φ (phi) and ψ (psi) are the two rotatable backbone dihedrals per residue: φ is the C(i-1)–N–Cα–C torsion, ψ is the N–Cα–C–N(i+1) torsion, both in degrees on (−180°, 180°]. α-helical residues cluster near (−60°, −45°); β-strand residues near (−120°, +130°). A Ramachandran plot is simply a scatter of (φ, ψ) for every residue.

B-factor. For experimental (PDB) structures, the B-factor (temperature factor) quantifies the positional spread of each atom in the crystal — a combination of thermal vibration and static disorder — in units of Å². High B-factors mark flexible loops or poorly resolved regions; low B-factors mark the rigid, well-ordered core.

Secondary structure (3-state, P-SEA). SS3 is a coarse helix/strand/coil call (letters a/b/c) made by the P-SEA algorithm from inter-Cα distances and dihedrals. It is less detailed than DSSP but needs only Cα positions.

Predicted aligned error. Predicted aligned error is AlphaFold's pairwise confidence. Unlike pLDDT (per-residue), PAE is per-residue-pair and captures whether two parts of the structure are correctly placed relative to each other. Units are ångströms of expected positional error.

Solvent-accessible surface area. Solvent-accessible surface area (SASA) is the area in Å² traced out by the centre of a 1.4 Å probe sphere (a water molecule) rolled over the protein's van der Waals surface (Shrake–Rupley / Lee–Richards construction). Buried residues have near-zero SASA; fully exposed residues can exceed 200 Å². The total SASA scales roughly with the number of surface residues.

Secondary structure (8-state, DSSP). The SS8 string is DSSP's per-residue secondary-structure call. α-helix (H) means an i→i+4 H-bond ladder; β-strand (E) means the residue participates in a β-sheet; 3₁₀ (G) and π (I) are tighter and wider helices; T/S are turns/bends; '-' is loop.

Rendered structure images. Structure images are PyMOL renders from six orthogonal camera directions. Cartoon representation draws helices as coils and strands as arrows; sticks shows the backbone as bonds; surface shows the solvent-excluded envelope. Rainbow coloring maps sequence position to hue (blue→red, N→C); chain coloring assigns a distinct color per polypeptide.

Sequence. The amino-acid sequence is the protein's primary structure: the linear order of residues from the N-terminus to the C-terminus, written in one-letter code. Everything else here — the 3D coordinates, the secondary structure, the domain annotations — is ultimately a consequence of this string.

Contact-map, Ramachandran, and PAE plots. Three diagnostic plots accompany the record. The Cα contact map visualizes the tertiary structure as a 2D adjacency matrix (8 Å cutoff, sequence-local contacts suppressed). The Ramachandran plot shows the distribution of backbone (φ, ψ) torsions, with points in the α and β basins reflecting secondary structure content. The PAE plot shows AlphaFold's inter-residue confidence as a color matrix.